Protein AF-A0A6G6AZY9-F1 (afdb_monomer)

pLDDT: mean 78.27, std 20.47, range [28.03, 95.81]

Solvent-accessible surface area (backbone atoms only — not comparable to full-atom values): 18066 Å² total; per-residue (Å²): 109,69,67,33,55,52,41,31,51,52,12,52,50,40,38,69,76,34,76,87,40,68,70,54,32,53,55,14,52,51,41,32,53,51,18,53,38,51,45,46,32,56,52,14,63,77,67,72,35,66,65,43,44,53,50,29,54,52,51,55,53,51,51,52,50,51,51,49,49,54,50,50,50,51,49,48,48,53,41,51,66,37,46,78,68,55,85,68,81,88,72,85,76,77,90,72,91,79,81,98,79,65,74,72,76,67,74,73,62,82,80,76,80,80,82,73,84,77,80,88,65,100,61,88,70,97,72,86,88,68,96,69,79,57,52,35,23,53,47,17,22,41,57,49,38,42,35,77,44,77,47,78,41,82,34,82,90,35,97,63,35,46,46,80,45,57,37,40,31,52,24,88,86,61,58,41,50,56,87,49,48,65,56,52,53,50,51,25,52,72,65,73,58,52,60,47,72,50,72,68,45,100,82,41,28,33,51,49,38,40,58,53,68,66,54,46,60,73,48,54,46,48,47,43,70,71,78,69,34,68,59,54,62,45,75,61,31,30,39,46,54,48,47,52,54,44,51,52,38,49,73,71,47,33,56,70,36,64,69,34,38,50,54,44,49,15,45,40,44,53,31,93,87,40,64,53,72,71,52,46,72,74,44,74,88,62,59,62,50,85,75,62,79,52,66,84,69,94,78,77,56,68,50,23,53,51,16,25,50,68,45,72,109

Sequence (313 aa):
MNLTLVLFLIGILGFVFNRKNIILMLISIEIMLLSITFLILVSSVNIDDIIGQTYAIYIIVVAGAESAIGLAILVAFYRLSSLKFNHLSFSYAKASKLPAVNLIKWLAQPAAPSVGIRNYSTVCSSNCKNNSIDPWFITGLFDAESSFVVTILKNPRYKTGWNVQARWGFAYQIKMHERDRDLMTQIQKFFGGIGYISNPNKNTTVEFRVSTMNDLVNVIIPHFDKELAPPLLTKKYSDYVLFKNILKLMLEKNHSTLEGIQKIVNIKASMSLGLSDVLKGAFPETMPIVKEGANYIKDIPQEWMAGFSTGGA

Mean predicted aligned error: 17.16 Å

Secondary structure (DSSP, 8-state):
-HHHHHHHHHHHHHHHHTTT-HHHHHHHHHHHHHHHHHHHHHHHHHTT-HHHHHHHHHHHHHHHHHHHHHHHHHHHHHHHHTTSS--S-----------S--STTTTTSPPPPP-------SS--S--------HHHHHHHHHHHEEEEEEEEE-TTSTTSEEEEEEEEE-TT--EEGGGHHHHHHHHHHTTT-SEEPPP-TT-EE-EEE--HHHIIIIIHHHHHTSSSPPP-STHHHHHHHHHHHHHHHHTTGGGSHHHHHHHHHHHHHSTT---HHHHHH-TT--PPPPPPPP--SS--HHHHHHHHHH--

Foldseek 3Di:
DVVLVVLLVQLVVQLVPPVPDVVSNLVSVLSNLLSVLVVLCVVCVVVVNPVSVVVSVVSVVVSVVVVVVVVVVVVVVVVVLCVLVDPPDPDPPDDDDDDPPDPPVVVPDPDDPDDDDDDDDPDPDPDPPDLAQALLLVLLQCLQFKDWDWDWDQQCVAPLRIDIWTKIWGDPVCFDALVCVVVLVSVCVNQVNAWDWDDQDPRRTITTMHTDLCSCVVGVCVSQPDDRYDHNQDPVSQLVVLSVVLSVLVVVVVCSDNVSVLVNLQSQCQHDVHDDPVSCVVRVVRHHDDTDDGDHDSDRDPSSSNSNSVNND

Structure (mmCIF, N/CA/C/O backbone):
data_AF-A0A6G6AZY9-F1
#
_entry.id   AF-A0A6G6AZY9-F1
#
loop_
_atom_site.group_PDB
_atom_site.id
_atom_site.type_symbol
_atom_site.label_atom_id
_atom_site.label_alt_id
_atom_site.label_comp_id
_atom_site.label_asym_id
_atom_site.label_entity_id
_atom_site.label_seq_id
_atom_site.pdbx_PDB_ins_code
_atom_site.Cartn_x
_atom_site.Cartn_y
_atom_site.Cartn_z
_atom_site.occupancy
_atom_site.B_iso_or_equiv
_atom_site.auth_seq_id
_atom_site.auth_comp_id
_atom_site.auth_asym_id
_atom_site.auth_atom_id
_atom_site.pdbx_PDB_model_num
ATOM 1 N N . MET A 1 1 ? 34.257 -13.231 -46.169 1.00 79.25 1 MET A N 1
ATOM 2 C CA . MET A 1 1 ? 34.306 -14.025 -44.917 1.00 79.25 1 MET A CA 1
ATOM 3 C C . MET A 1 1 ? 34.939 -13.267 -43.748 1.00 79.25 1 MET A C 1
ATOM 5 O O . MET A 1 1 ? 34.373 -13.307 -42.665 1.00 79.25 1 MET A O 1
ATOM 9 N N . ASN A 1 2 ? 36.046 -12.533 -43.937 1.00 87.69 2 ASN A N 1
ATOM 10 C CA . ASN A 1 2 ? 36.714 -11.805 -42.838 1.00 87.69 2 ASN A CA 1
ATOM 11 C C . ASN A 1 2 ? 35.806 -10.795 -42.116 1.00 87.69 2 ASN A C 1
ATOM 13 O O . ASN A 1 2 ? 35.773 -10.779 -40.891 1.00 87.69 2 ASN A O 1
ATOM 17 N N . LEU A 1 3 ? 35.021 -10.006 -42.859 1.00 89.00 3 LEU A N 1
ATOM 18 C CA . LEU A 1 3 ? 34.052 -9.065 -42.278 1.00 89.00 3 LEU A CA 1
ATOM 19 C C . LEU A 1 3 ? 33.050 -9.773 -41.355 1.00 89.00 3 LEU A C 1
ATOM 21 O O . LEU A 1 3 ? 32.761 -9.309 -40.257 1.00 89.00 3 LEU A O 1
ATOM 25 N N . THR A 1 4 ? 32.560 -10.927 -41.790 1.00 93.00 4 THR A N 1
ATOM 26 C CA . THR A 1 4 ? 31.584 -11.729 -41.063 1.00 93.00 4 THR A CA 1
ATOM 27 C C . THR A 1 4 ? 32.149 -12.232 -39.737 1.00 93.00 4 THR A C 1
ATOM 29 O O . THR A 1 4 ? 31.536 -12.051 -38.688 1.00 93.00 4 THR A O 1
ATOM 32 N N . LEU A 1 5 ? 33.371 -12.767 -39.762 1.00 92.38 5 LEU A N 1
ATOM 33 C CA . LEU A 1 5 ? 34.072 -13.211 -38.556 1.00 92.38 5 LEU A CA 1
ATOM 34 C C . LEU A 1 5 ? 34.313 -12.058 -37.573 1.00 92.38 5 LEU A C 1
ATOM 36 O O . LEU A 1 5 ? 34.094 -12.224 -36.376 1.00 92.38 5 LEU A O 1
ATOM 40 N N . VAL A 1 6 ? 34.693 -10.875 -38.068 1.00 95.00 6 VAL A N 1
ATOM 41 C CA . VAL A 1 6 ? 34.877 -9.681 -37.226 1.00 95.00 6 VAL A CA 1
ATOM 42 C C . VAL A 1 6 ? 33.562 -9.267 -36.560 1.00 95.00 6 VAL A C 1
ATOM 44 O O . VAL A 1 6 ? 33.537 -9.056 -35.350 1.00 95.00 6 VAL A O 1
ATOM 47 N N . LEU A 1 7 ? 32.458 -9.214 -37.312 1.00 93.00 7 LEU A N 1
ATOM 48 C CA . LEU A 1 7 ? 31.134 -8.893 -36.764 1.00 93.00 7 LEU A CA 1
ATOM 49 C C . LEU A 1 7 ? 30.683 -9.911 -35.708 1.00 93.00 7 LEU A C 1
ATOM 51 O O . LEU A 1 7 ? 30.146 -9.526 -34.671 1.00 93.00 7 LEU A O 1
ATOM 55 N N . PHE A 1 8 ? 30.960 -11.199 -35.929 1.00 94.69 8 PHE A N 1
ATOM 56 C CA . PHE A 1 8 ? 30.618 -12.253 -34.974 1.00 94.69 8 PHE A CA 1
ATOM 57 C C . PHE A 1 8 ? 31.388 -12.103 -33.655 1.00 94.69 8 PHE A C 1
ATOM 59 O O . PHE A 1 8 ? 30.806 -12.190 -32.575 1.00 94.69 8 PHE A O 1
ATOM 66 N N . LEU A 1 9 ? 32.692 -11.820 -33.735 1.00 95.31 9 LEU A N 1
ATOM 67 C CA . LEU A 1 9 ? 33.545 -11.625 -32.562 1.00 95.31 9 LEU A CA 1
ATOM 68 C C . LEU A 1 9 ? 33.160 -10.376 -31.763 1.00 95.31 9 LEU A C 1
ATOM 70 O O . LEU A 1 9 ? 33.155 -10.426 -30.534 1.00 95.31 9 LEU A O 1
ATOM 74 N N . ILE A 1 10 ? 32.794 -9.279 -32.434 1.00 94.50 10 ILE A N 1
ATOM 75 C CA . ILE A 1 10 ? 32.275 -8.074 -31.770 1.00 94.50 10 ILE A CA 1
ATOM 76 C C . ILE A 1 10 ? 30.985 -8.399 -31.007 1.00 94.50 10 ILE A C 1
ATOM 78 O O . ILE A 1 10 ? 30.846 -7.993 -29.854 1.00 94.50 10 ILE A O 1
ATOM 82 N N . GLY A 1 11 ? 30.077 -9.173 -31.610 1.00 94.00 11 GLY A N 1
ATOM 83 C CA . GLY A 1 11 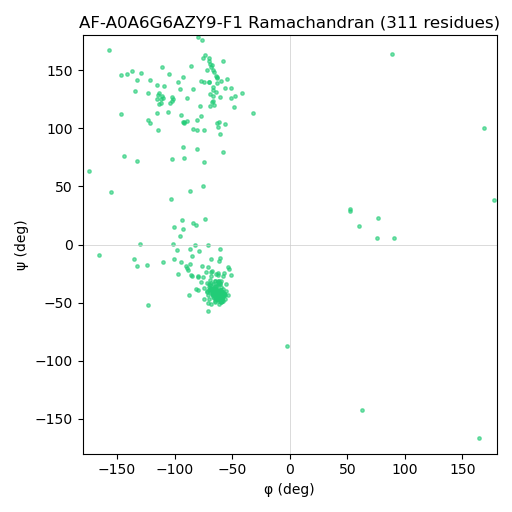? 28.855 -9.631 -30.949 1.00 94.00 11 GLY A CA 1
ATOM 84 C C . GLY A 1 11 ? 29.133 -10.478 -29.700 1.00 94.00 11 GLY A C 1
ATOM 85 O O . GLY A 1 11 ? 28.590 -10.201 -28.631 1.00 94.00 11 GLY A O 1
ATOM 86 N N . ILE A 1 12 ? 30.058 -11.443 -29.787 1.00 94.88 12 ILE A N 1
ATOM 87 C CA . ILE A 1 12 ? 30.464 -12.270 -28.636 1.00 94.88 12 ILE A CA 1
ATOM 88 C C . ILE A 1 12 ? 31.086 -11.417 -27.522 1.00 94.88 12 ILE A C 1
ATOM 90 O O . ILE A 1 12 ? 30.729 -11.574 -26.352 1.00 94.88 12 ILE A O 1
ATOM 94 N N . LEU A 1 13 ? 32.001 -10.503 -27.859 1.00 93.69 13 LEU A N 1
ATOM 95 C CA . LEU A 1 13 ? 32.628 -9.612 -26.878 1.00 93.69 13 LEU A CA 1
ATOM 96 C C . LEU A 1 13 ? 31.579 -8.718 -26.203 1.00 93.69 13 LEU A C 1
ATOM 98 O O . LEU A 1 13 ? 31.563 -8.609 -24.975 1.00 93.69 13 LEU A O 1
ATOM 102 N N . GLY A 1 14 ? 30.662 -8.139 -26.984 1.00 91.12 14 GLY A N 1
ATOM 103 C CA . GLY A 1 14 ? 29.550 -7.330 -26.485 1.00 91.12 14 GLY A CA 1
ATOM 104 C C . GLY A 1 14 ? 28.681 -8.083 -25.477 1.00 91.12 14 GLY A C 1
ATOM 105 O O . GLY A 1 14 ? 28.387 -7.546 -24.404 1.00 91.12 14 GLY A O 1
ATOM 106 N N . PHE A 1 15 ? 28.365 -9.347 -25.766 1.00 93.69 15 PHE A N 1
ATOM 107 C CA . PHE A 1 15 ? 27.574 -10.213 -24.894 1.00 93.69 15 PHE A CA 1
ATOM 108 C C . PHE A 1 15 ? 28.300 -10.561 -23.584 1.00 93.69 15 PHE A C 1
ATOM 110 O O . PHE A 1 15 ? 27.710 -10.505 -22.503 1.00 93.69 15 PHE A O 1
ATOM 117 N N . VAL A 1 16 ? 29.595 -10.892 -23.652 1.00 92.56 16 VAL A N 1
ATOM 118 C CA . VAL A 1 16 ? 30.371 -11.322 -22.477 1.00 92.56 16 VAL A CA 1
ATOM 119 C C . VAL A 1 16 ? 30.655 -10.169 -21.514 1.00 92.56 16 VAL A C 1
ATOM 121 O O . VAL A 1 16 ? 30.563 -10.376 -20.300 1.00 92.56 16 VAL A O 1
ATOM 124 N N . PHE A 1 17 ? 30.980 -8.973 -22.018 1.00 88.44 17 PHE A N 1
ATOM 125 C CA . PHE A 1 17 ? 31.325 -7.824 -21.174 1.00 88.44 17 PHE A CA 1
ATOM 126 C C . PHE A 1 17 ? 30.104 -7.153 -20.530 1.00 88.44 17 PHE A C 1
ATOM 128 O O . PHE A 1 17 ? 30.193 -6.673 -19.400 1.00 88.44 17 PHE A O 1
ATOM 135 N N . ASN A 1 18 ? 28.947 -7.149 -21.198 1.00 84.94 18 ASN A N 1
ATOM 136 C CA . ASN A 1 18 ? 27.800 -6.331 -20.791 1.00 84.94 18 ASN A CA 1
ATOM 137 C C . ASN A 1 18 ? 26.680 -7.114 -20.091 1.00 84.94 18 ASN A C 1
ATOM 139 O O . ASN A 1 18 ? 25.504 -6.802 -20.258 1.00 84.94 18 ASN A O 1
ATOM 143 N N . ARG A 1 19 ? 27.028 -8.081 -19.230 1.00 83.31 19 ARG A N 1
ATOM 144 C CA . ARG A 1 19 ? 26.047 -8.945 -18.531 1.00 83.31 19 ARG A CA 1
ATOM 145 C C . ARG A 1 19 ? 25.067 -8.217 -17.601 1.00 83.31 19 ARG A C 1
ATOM 147 O O . ARG A 1 19 ? 24.099 -8.815 -17.151 1.00 83.31 19 ARG A O 1
ATOM 154 N N . LYS A 1 20 ? 25.33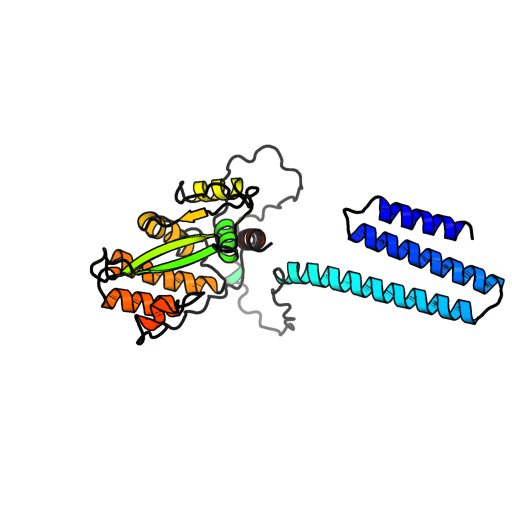6 -6.953 -17.258 1.00 79.12 20 LYS A N 1
ATOM 155 C CA . LYS A 1 20 ? 24.488 -6.149 -16.359 1.00 79.12 20 LYS A CA 1
ATOM 156 C C . LYS A 1 20 ? 23.374 -5.393 -17.090 1.00 79.12 20 LYS A C 1
ATOM 158 O O . LYS A 1 20 ? 22.385 -5.041 -16.460 1.00 79.12 20 LYS A O 1
ATOM 163 N N . ASN A 1 21 ? 23.518 -5.157 -18.396 1.00 84.12 21 ASN A N 1
ATOM 164 C CA . ASN A 1 21 ? 22.591 -4.346 -19.183 1.00 84.12 21 ASN A CA 1
ATOM 165 C C . ASN A 1 21 ? 21.877 -5.225 -20.217 1.00 84.12 21 ASN A C 1
ATOM 167 O O . ASN A 1 21 ? 22.414 -5.477 -21.294 1.00 84.12 21 ASN A O 1
ATOM 171 N N . ILE A 1 22 ? 20.646 -5.648 -19.907 1.00 84.44 22 ILE A N 1
ATOM 172 C CA . ILE A 1 22 ? 19.845 -6.561 -20.749 1.00 84.44 22 ILE A CA 1
ATOM 173 C C . ILE A 1 22 ? 19.686 -6.029 -22.184 1.00 84.44 22 ILE A C 1
ATOM 175 O O . ILE A 1 22 ? 19.811 -6.787 -23.141 1.00 84.44 22 ILE A O 1
ATOM 179 N N . ILE A 1 23 ? 19.486 -4.717 -22.352 1.00 84.56 23 ILE A N 1
ATOM 180 C CA . ILE A 1 23 ? 19.342 -4.082 -23.675 1.00 84.56 23 ILE A CA 1
ATOM 181 C C . ILE A 1 23 ? 20.610 -4.268 -24.520 1.00 84.56 23 ILE A C 1
ATOM 183 O O . ILE A 1 23 ? 20.533 -4.614 -25.696 1.00 84.56 23 ILE A O 1
ATOM 187 N N . LEU A 1 24 ? 21.789 -4.087 -23.917 1.00 85.56 24 LEU A N 1
ATOM 188 C CA . LEU A 1 24 ? 23.062 -4.248 -24.621 1.00 85.56 24 LEU A CA 1
ATOM 189 C C . LEU A 1 24 ? 23.340 -5.716 -24.974 1.00 85.56 24 LEU A C 1
ATOM 191 O O . LEU A 1 24 ? 23.964 -5.998 -25.997 1.00 85.56 24 LEU A O 1
ATOM 195 N N . MET A 1 25 ? 22.848 -6.651 -24.157 1.00 88.12 25 MET A N 1
ATOM 196 C CA . MET A 1 25 ? 22.905 -8.078 -24.472 1.00 88.12 25 MET A CA 1
ATOM 197 C C . MET A 1 25 ? 22.036 -8.432 -25.684 1.00 88.12 25 MET A C 1
ATOM 199 O O . MET A 1 25 ? 22.506 -9.164 -26.549 1.00 88.12 25 MET A O 1
ATOM 203 N N . LEU A 1 26 ? 20.818 -7.885 -25.787 1.00 85.31 26 LEU A N 1
ATOM 204 C CA . LEU A 1 26 ? 19.931 -8.114 -26.938 1.00 85.31 26 LEU A CA 1
ATOM 205 C C . LEU A 1 26 ? 20.542 -7.589 -28.242 1.00 85.31 26 LEU A C 1
ATOM 207 O O . LEU A 1 26 ? 20.599 -8.315 -29.227 1.00 85.31 26 LEU A O 1
ATOM 211 N N . ILE A 1 27 ? 21.110 -6.379 -28.225 1.00 89.69 27 ILE A N 1
ATOM 212 C CA . ILE A 1 27 ? 21.820 -5.815 -29.388 1.00 89.69 27 ILE A CA 1
ATOM 213 C C . ILE A 1 27 ? 23.008 -6.702 -29.802 1.00 89.69 27 ILE A C 1
ATOM 215 O O . ILE A 1 27 ? 23.282 -6.870 -30.989 1.00 89.69 27 ILE A O 1
ATOM 219 N N . SER A 1 28 ? 23.708 -7.302 -28.836 1.00 92.69 28 SER A N 1
ATOM 220 C CA . SER A 1 28 ? 24.843 -8.191 -29.117 1.00 92.69 28 SER A CA 1
ATOM 221 C C . SER A 1 28 ? 24.407 -9.496 -29.794 1.00 92.69 28 SER A C 1
ATOM 223 O O . SER A 1 28 ? 25.089 -9.971 -30.702 1.00 92.69 28 SER A O 1
ATOM 225 N N . ILE A 1 29 ? 23.256 -10.049 -29.395 1.00 90.75 29 ILE A N 1
ATOM 226 C CA . ILE A 1 29 ? 22.667 -11.249 -30.009 1.00 90.75 29 ILE A CA 1
ATOM 227 C C . ILE A 1 29 ? 22.221 -10.958 -31.449 1.00 90.75 29 ILE A C 1
ATOM 229 O O . ILE A 1 29 ? 22.500 -11.752 -32.345 1.00 90.75 29 ILE A O 1
ATOM 233 N N . GLU A 1 30 ? 21.620 -9.795 -31.698 1.00 90.75 30 GLU A N 1
ATOM 234 C CA . GLU A 1 30 ? 21.217 -9.363 -33.044 1.00 90.75 30 GLU A CA 1
ATOM 235 C C . GLU A 1 30 ? 22.420 -9.209 -33.989 1.00 90.75 30 GLU A C 1
ATOM 237 O O . GLU A 1 30 ? 22.397 -9.679 -35.126 1.00 90.75 30 GLU A O 1
ATOM 242 N N . ILE A 1 31 ? 23.529 -8.635 -33.508 1.00 92.25 31 ILE A N 1
ATOM 243 C CA . ILE A 1 31 ? 24.778 -8.528 -34.285 1.00 92.25 31 ILE A CA 1
ATOM 244 C C . ILE A 1 31 ? 25.368 -9.917 -34.593 1.00 92.25 31 ILE A C 1
ATOM 246 O O . ILE A 1 31 ? 25.900 -10.136 -35.686 1.00 92.25 31 ILE A O 1
ATOM 250 N N . MET A 1 32 ? 25.255 -10.878 -33.669 1.00 94.12 32 MET A N 1
ATOM 251 C CA . MET A 1 32 ? 25.682 -12.261 -33.911 1.00 94.12 32 MET A CA 1
ATOM 252 C C . MET A 1 32 ? 24.822 -12.953 -34.979 1.00 94.12 32 MET A C 1
ATOM 254 O O . MET A 1 32 ? 25.378 -13.582 -35.882 1.00 94.12 32 MET A O 1
ATOM 258 N N . LEU A 1 33 ? 23.492 -12.817 -34.913 1.00 92.00 33 LEU A N 1
ATOM 259 C CA . LEU A 1 33 ? 22.564 -13.384 -35.902 1.00 92.00 33 LEU A CA 1
ATOM 260 C C . LEU A 1 33 ? 22.737 -12.739 -37.285 1.00 92.00 33 LEU A C 1
ATOM 262 O O . LEU A 1 33 ? 22.751 -13.442 -38.301 1.00 92.00 33 LEU A O 1
ATOM 266 N N . LEU A 1 34 ? 22.971 -11.425 -37.341 1.00 91.94 34 LEU A N 1
ATOM 267 C CA . LEU A 1 34 ? 23.294 -10.713 -38.578 1.00 91.94 34 LEU A CA 1
ATOM 268 C C . LEU A 1 34 ? 24.603 -11.215 -39.204 1.00 91.94 34 LEU A C 1
ATOM 270 O O . LEU A 1 34 ? 24.699 -11.374 -40.418 1.00 91.94 34 LEU A O 1
ATOM 274 N N . SER A 1 35 ? 25.618 -11.503 -38.388 1.00 94.88 35 SER A N 1
ATOM 275 C CA . SER A 1 35 ? 26.865 -12.076 -38.894 1.00 94.88 35 SER A CA 1
ATOM 276 C C . SER A 1 35 ? 26.645 -13.470 -39.498 1.00 94.88 35 SER A C 1
ATOM 278 O O . SER A 1 35 ? 27.071 -13.731 -40.622 1.00 94.88 35 SER A O 1
ATOM 280 N N . ILE A 1 36 ? 25.920 -14.356 -38.811 1.00 93.38 36 ILE A N 1
ATOM 281 C CA . ILE A 1 36 ? 25.646 -15.712 -39.315 1.00 93.38 36 ILE A CA 1
ATOM 282 C C . ILE A 1 36 ? 24.848 -15.664 -40.628 1.00 93.38 36 ILE A C 1
ATOM 284 O O . ILE A 1 36 ? 25.188 -16.360 -41.585 1.00 93.38 36 ILE A O 1
ATOM 288 N N . THR A 1 37 ? 23.825 -14.813 -40.718 1.00 93.69 37 THR A N 1
ATOM 289 C CA . THR A 1 37 ? 23.029 -14.653 -41.949 1.00 93.69 37 THR A CA 1
ATOM 290 C C . THR A 1 37 ? 23.837 -14.067 -43.098 1.00 93.69 37 THR A C 1
ATOM 292 O O . THR A 1 37 ? 23.732 -14.544 -44.228 1.00 93.69 37 THR A O 1
ATOM 295 N N . PHE A 1 38 ? 24.713 -13.101 -42.819 1.00 92.62 38 PHE A N 1
ATOM 296 C CA . PHE A 1 38 ? 25.635 -12.557 -43.810 1.00 92.62 38 PHE A CA 1
ATOM 297 C C . PHE A 1 38 ? 26.658 -13.601 -44.289 1.00 92.62 38 PHE A C 1
ATOM 299 O O . PHE A 1 38 ? 27.057 -13.583 -45.453 1.00 92.62 38 PHE A O 1
ATOM 306 N N . LEU A 1 39 ? 27.060 -14.550 -43.431 1.00 93.50 39 LEU A N 1
ATOM 307 C CA . LEU A 1 39 ? 27.929 -15.668 -43.819 1.00 93.50 39 LEU A CA 1
ATOM 308 C C . LEU A 1 39 ? 27.228 -16.586 -44.816 1.00 93.50 39 LEU A C 1
ATOM 310 O O . LEU A 1 39 ? 27.800 -16.904 -45.856 1.00 93.50 39 LEU A O 1
ATOM 314 N N . ILE A 1 40 ? 25.993 -16.978 -44.495 1.00 91.69 40 ILE A N 1
ATOM 315 C CA . ILE A 1 40 ? 25.161 -17.837 -45.342 1.00 91.69 40 ILE A CA 1
ATOM 316 C C . ILE A 1 40 ? 24.925 -17.161 -46.693 1.00 91.69 40 ILE A C 1
ATOM 318 O O . ILE A 1 40 ? 25.126 -17.797 -47.721 1.00 91.69 40 ILE A O 1
ATOM 322 N N . LEU A 1 41 ? 24.595 -15.867 -46.702 1.00 93.44 41 LEU A N 1
ATOM 323 C CA . LEU A 1 41 ? 24.364 -15.096 -47.923 1.00 93.44 41 LEU A CA 1
ATOM 324 C C . LEU A 1 41 ? 25.610 -15.036 -48.820 1.00 93.44 41 LEU A C 1
ATOM 326 O O . LEU A 1 41 ? 25.530 -15.366 -49.999 1.00 93.44 41 LEU A O 1
ATOM 330 N N . VAL A 1 42 ? 26.773 -14.659 -48.275 1.00 92.31 42 VAL A N 1
ATOM 331 C CA . VAL A 1 42 ? 28.020 -14.567 -49.059 1.00 92.31 42 VAL A CA 1
ATOM 332 C C . VAL A 1 42 ? 28.444 -15.937 -49.5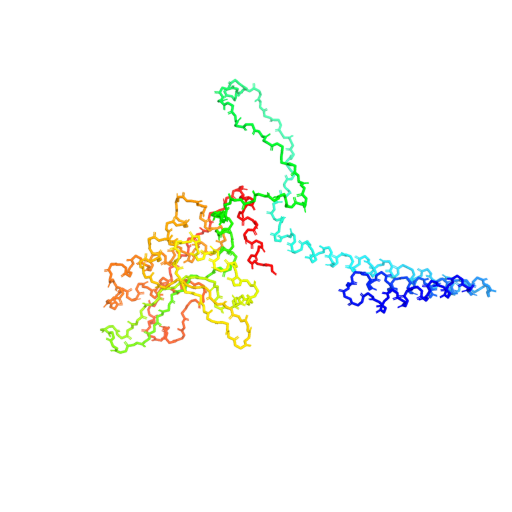90 1.00 92.31 42 VAL A C 1
ATOM 334 O O . VAL A 1 42 ? 28.845 -16.047 -50.745 1.00 92.31 42 VAL A O 1
ATOM 337 N N . SER A 1 43 ? 28.339 -16.990 -48.776 1.00 90.19 43 SER A N 1
ATOM 338 C CA . SER A 1 43 ? 28.656 -18.352 -49.220 1.00 90.19 43 SER A CA 1
ATOM 339 C C . SER A 1 43 ? 27.680 -18.856 -50.284 1.00 90.19 43 SER A C 1
ATOM 341 O O . SER A 1 43 ? 28.098 -19.514 -51.228 1.00 90.19 43 SER A O 1
ATOM 343 N N . SER A 1 44 ? 26.400 -18.518 -50.166 1.00 93.56 44 SER A N 1
ATOM 344 C CA . SER A 1 44 ? 25.353 -18.896 -51.114 1.00 93.56 44 SER A CA 1
ATOM 345 C C . SER A 1 44 ? 25.487 -18.176 -52.460 1.00 93.56 44 SER A C 1
ATOM 347 O O . SER A 1 44 ? 25.283 -18.801 -53.496 1.00 93.56 44 SER A O 1
ATOM 349 N N . VAL A 1 45 ? 25.915 -16.908 -52.469 1.00 93.25 45 VAL A N 1
ATOM 350 C CA . VAL A 1 45 ? 26.272 -16.189 -53.705 1.00 93.25 45 VAL A CA 1
ATOM 351 C C . VAL A 1 45 ? 27.511 -16.802 -54.362 1.00 93.25 45 VAL A C 1
ATOM 353 O O . VAL A 1 45 ? 27.535 -16.958 -55.572 1.00 93.25 45 VAL A O 1
ATOM 356 N N . ASN A 1 46 ? 28.518 -17.212 -53.586 1.00 91.81 46 ASN A N 1
ATOM 357 C CA . ASN A 1 46 ? 29.726 -17.836 -54.143 1.00 91.81 46 ASN A CA 1
ATOM 358 C C . ASN A 1 46 ? 29.483 -19.229 -54.753 1.00 91.81 46 ASN A C 1
ATOM 360 O O . ASN A 1 46 ? 30.298 -19.687 -55.550 1.00 91.81 46 ASN A O 1
ATOM 364 N N . ILE A 1 47 ? 28.422 -19.920 -54.327 1.00 93.12 47 ILE A N 1
ATOM 365 C CA . ILE A 1 47 ? 28.052 -21.272 -54.784 1.00 93.12 47 ILE A CA 1
ATOM 366 C C . ILE A 1 47 ? 26.905 -21.208 -55.818 1.00 93.12 47 ILE A C 1
ATOM 368 O O . ILE A 1 47 ? 26.475 -22.242 -56.319 1.00 93.12 47 ILE A O 1
ATOM 372 N N . ASP A 1 48 ? 26.416 -20.006 -56.155 1.00 91.50 48 ASP A N 1
ATOM 373 C CA . ASP A 1 48 ? 25.231 -19.783 -56.999 1.00 91.50 48 ASP A CA 1
ATOM 374 C C . ASP A 1 48 ? 23.978 -20.552 -56.516 1.00 91.50 48 ASP A C 1
ATOM 376 O O . ASP A 1 48 ? 23.101 -20.927 -57.297 1.00 91.50 48 ASP A O 1
ATOM 380 N N . ASP A 1 49 ? 23.861 -20.778 -55.202 1.00 92.94 49 ASP A N 1
ATOM 381 C CA . ASP A 1 49 ? 22.737 -21.506 -54.611 1.00 92.94 49 ASP A CA 1
ATOM 382 C C . ASP A 1 49 ? 21.588 -20.562 -54.251 1.00 92.94 49 ASP A C 1
ATOM 384 O O . ASP A 1 49 ? 21.637 -19.849 -53.249 1.00 92.94 49 ASP A O 1
ATOM 388 N N . ILE A 1 50 ? 20.507 -20.599 -55.025 1.00 93.06 50 ILE A N 1
ATOM 389 C CA . ILE A 1 50 ? 19.318 -19.772 -54.787 1.00 93.06 50 ILE A CA 1
ATOM 390 C C . ILE A 1 50 ? 18.550 -20.152 -53.509 1.00 93.06 50 ILE A C 1
ATOM 392 O O . ILE A 1 50 ? 17.836 -19.319 -52.937 1.00 93.06 50 ILE A O 1
ATOM 396 N N . ILE A 1 51 ? 18.705 -21.390 -53.025 1.00 93.75 51 ILE A N 1
ATOM 397 C CA . ILE A 1 51 ? 18.033 -21.865 -51.812 1.00 93.75 51 ILE A CA 1
ATOM 398 C C . ILE A 1 51 ? 18.639 -21.160 -50.593 1.00 93.75 51 ILE A C 1
ATOM 400 O O . ILE A 1 51 ? 17.902 -20.597 -49.779 1.00 93.75 51 ILE A O 1
ATOM 404 N N . GLY A 1 52 ? 19.971 -21.097 -50.505 1.00 91.56 52 GLY A N 1
ATOM 405 C CA . GLY A 1 52 ? 20.682 -20.346 -49.469 1.00 91.56 52 GLY A CA 1
ATOM 406 C C . GLY A 1 52 ? 20.331 -18.852 -49.434 1.00 91.56 52 GLY A C 1
ATOM 407 O O . GLY A 1 52 ? 20.145 -18.296 -48.349 1.00 91.56 52 GLY A O 1
ATOM 408 N N . GLN A 1 53 ? 20.147 -18.213 -50.597 1.00 92.38 53 GLN A N 1
ATOM 409 C CA . GLN A 1 53 ? 19.747 -16.800 -50.685 1.00 92.38 53 GLN A CA 1
ATOM 410 C C . GLN A 1 53 ? 18.327 -16.601 -50.147 1.00 92.38 53 GLN A C 1
ATOM 412 O O . GLN A 1 53 ? 18.065 -15.669 -49.385 1.00 92.38 53 GLN A O 1
ATOM 417 N N . THR A 1 54 ? 17.424 -17.523 -50.486 1.00 93.44 54 THR A N 1
ATOM 418 C CA . THR A 1 54 ? 16.038 -17.515 -50.008 1.00 93.44 54 THR A CA 1
ATOM 419 C C . THR A 1 54 ? 15.988 -17.668 -48.484 1.00 93.44 54 THR A C 1
ATOM 421 O O . THR A 1 54 ? 15.330 -16.878 -47.805 1.00 93.44 54 THR A O 1
ATOM 424 N N . TYR A 1 55 ? 16.741 -18.616 -47.915 1.00 91.31 55 TYR A N 1
ATOM 425 C CA . TYR A 1 55 ? 16.827 -18.788 -46.461 1.00 91.31 55 TYR A CA 1
ATOM 426 C C . TYR A 1 55 ? 17.454 -17.586 -45.747 1.00 91.31 55 TYR A C 1
ATOM 428 O O . TYR A 1 55 ? 16.977 -17.211 -44.677 1.00 91.31 55 TYR A O 1
ATOM 436 N N . ALA A 1 56 ? 18.473 -16.942 -46.325 1.00 91.88 56 ALA A N 1
ATOM 437 C CA . ALA A 1 56 ? 19.070 -15.743 -45.737 1.00 91.88 56 ALA A CA 1
ATOM 438 C C . ALA A 1 56 ? 18.042 -14.607 -45.586 1.00 91.88 56 ALA A C 1
ATOM 440 O O . ALA A 1 56 ? 17.979 -13.970 -44.533 1.00 91.88 56 ALA A O 1
ATOM 441 N N . ILE A 1 57 ? 17.184 -14.405 -46.592 1.00 90.69 57 ILE A N 1
ATOM 442 C CA . ILE A 1 57 ? 16.090 -13.424 -46.535 1.00 90.69 57 ILE A CA 1
ATOM 443 C C . ILE A 1 57 ? 15.077 -13.803 -45.446 1.00 90.69 57 ILE A C 1
ATOM 445 O O . ILE A 1 57 ? 14.697 -12.944 -44.649 1.00 90.69 57 ILE A O 1
ATOM 449 N N . TYR A 1 58 ? 14.682 -15.078 -45.353 1.00 92.75 58 TYR A N 1
ATOM 450 C CA . TYR A 1 58 ? 13.780 -15.539 -44.291 1.00 92.75 58 TYR A CA 1
ATOM 451 C C . TYR A 1 58 ? 14.336 -15.267 -42.890 1.00 92.75 58 TYR A C 1
ATOM 453 O O . TYR A 1 58 ? 13.602 -14.772 -42.035 1.00 92.75 58 TYR A O 1
ATOM 461 N N . ILE A 1 59 ? 15.621 -15.541 -42.647 1.00 92.69 59 ILE A N 1
ATOM 462 C CA . ILE A 1 59 ? 16.220 -15.335 -41.321 1.00 92.69 59 ILE A CA 1
ATOM 463 C C . ILE A 1 59 ? 16.296 -13.838 -40.978 1.00 92.69 59 ILE A C 1
ATOM 465 O O . ILE A 1 59 ? 15.986 -13.473 -39.848 1.00 92.69 59 ILE A O 1
ATOM 469 N N . ILE A 1 60 ? 16.623 -12.959 -41.936 1.00 89.81 60 ILE A N 1
ATOM 470 C CA . ILE A 1 60 ? 16.627 -11.499 -41.713 1.00 89.81 60 ILE A CA 1
ATOM 471 C C . ILE A 1 60 ? 15.222 -10.992 -41.346 1.00 89.81 60 ILE A C 1
ATOM 473 O O . ILE A 1 60 ? 15.076 -10.169 -40.441 1.00 89.81 60 ILE A O 1
ATOM 477 N N . VAL A 1 61 ? 14.178 -11.500 -42.010 1.00 92.50 61 VAL A N 1
ATOM 478 C CA . VAL A 1 61 ? 12.784 -11.124 -41.723 1.00 92.50 61 VAL A CA 1
ATOM 479 C C . VAL A 1 61 ? 12.347 -11.608 -40.337 1.00 92.50 61 VAL A C 1
ATOM 481 O O . VAL A 1 61 ? 11.733 -10.843 -39.592 1.00 92.50 61 VAL A O 1
ATOM 484 N N . VAL A 1 62 ? 12.680 -12.848 -39.965 1.00 92.50 62 VAL A N 1
ATOM 485 C CA . VAL A 1 62 ? 12.351 -13.406 -38.642 1.00 92.50 62 VAL A CA 1
ATOM 486 C C . VAL A 1 62 ? 13.094 -12.667 -37.528 1.00 92.50 62 VAL A C 1
ATOM 488 O O . VAL A 1 62 ? 12.463 -12.300 -36.540 1.00 92.50 62 VAL A O 1
ATOM 491 N N . ALA A 1 63 ? 14.384 -12.371 -37.709 1.00 88.06 63 ALA A N 1
ATOM 492 C CA . ALA A 1 63 ? 15.168 -11.586 -36.753 1.00 88.06 63 ALA A CA 1
ATOM 493 C C . ALA A 1 63 ? 14.566 -10.184 -36.544 1.00 88.06 63 ALA A C 1
ATOM 495 O O . ALA A 1 63 ? 14.352 -9.751 -35.414 1.00 88.06 63 ALA A O 1
ATOM 496 N N . GLY A 1 64 ? 14.172 -9.503 -37.627 1.00 87.06 64 GLY A N 1
ATOM 497 C CA . GLY A 1 64 ? 13.478 -8.215 -37.538 1.00 87.06 64 GLY A CA 1
ATOM 498 C C . GLY A 1 64 ? 12.143 -8.293 -36.785 1.00 87.06 64 GLY A C 1
ATOM 499 O O . GLY A 1 64 ? 11.823 -7.396 -36.000 1.00 87.06 64 GLY A O 1
ATOM 500 N N . ALA A 1 65 ? 11.374 -9.370 -36.981 1.00 92.06 65 ALA A N 1
ATOM 501 C CA . ALA A 1 65 ? 10.125 -9.600 -36.259 1.00 92.06 65 ALA A CA 1
ATOM 502 C C . ALA A 1 65 ? 10.358 -9.864 -34.761 1.00 92.06 65 ALA A C 1
ATOM 504 O O . ALA A 1 65 ? 9.654 -9.295 -33.928 1.00 92.06 65 ALA A O 1
ATOM 505 N N . GLU A 1 66 ? 11.361 -10.672 -34.408 1.00 87.81 66 GLU A N 1
ATOM 506 C CA . GLU A 1 66 ? 11.745 -10.942 -33.019 1.00 87.81 66 GLU A CA 1
ATOM 507 C C . GLU A 1 66 ? 12.204 -9.663 -32.301 1.00 87.81 66 GLU A C 1
ATOM 509 O O . GLU A 1 66 ? 11.699 -9.351 -31.222 1.00 87.81 66 GLU A O 1
ATOM 514 N N . SER A 1 67 ? 13.060 -8.856 -32.937 1.00 87.44 67 SER A N 1
ATOM 515 C CA . SER A 1 67 ? 13.469 -7.534 -32.445 1.00 87.44 67 SER A CA 1
ATOM 516 C C . SER A 1 67 ? 12.280 -6.590 -32.225 1.00 87.44 67 SER A C 1
ATOM 518 O O . SER A 1 67 ? 12.203 -5.901 -31.201 1.00 87.44 67 SER A O 1
ATOM 520 N N . ALA A 1 68 ? 11.314 -6.570 -33.152 1.00 87.94 68 ALA A N 1
ATOM 521 C CA . ALA A 1 68 ? 10.097 -5.772 -33.018 1.00 87.94 68 ALA A CA 1
ATOM 522 C C . ALA A 1 68 ? 9.227 -6.248 -31.846 1.00 87.94 68 ALA A C 1
ATOM 524 O O . ALA A 1 68 ? 8.690 -5.414 -31.120 1.00 87.94 68 ALA A O 1
ATOM 525 N N . ILE A 1 69 ? 9.124 -7.562 -31.617 1.00 88.69 69 ILE A N 1
ATOM 526 C CA . ILE A 1 69 ? 8.439 -8.141 -30.453 1.00 88.69 69 ILE A CA 1
ATOM 527 C C . ILE A 1 69 ? 9.180 -7.776 -29.163 1.00 88.69 69 ILE A C 1
ATOM 529 O O . ILE A 1 69 ? 8.547 -7.327 -28.212 1.00 88.69 69 ILE A O 1
ATOM 533 N N . GLY A 1 70 ? 10.508 -7.902 -29.127 1.00 83.62 70 GLY A N 1
ATOM 534 C CA . GLY A 1 70 ? 11.331 -7.538 -27.974 1.00 83.62 70 GLY A CA 1
ATOM 535 C C . GLY A 1 70 ? 11.180 -6.063 -27.599 1.00 83.62 70 GLY A C 1
ATOM 536 O O . GLY A 1 70 ? 10.929 -5.742 -26.436 1.00 83.62 70 GLY A O 1
ATOM 537 N N . LEU A 1 71 ? 11.232 -5.163 -28.587 1.00 80.44 71 LEU A N 1
ATOM 538 C CA . LEU A 1 71 ? 10.982 -3.738 -28.376 1.00 80.44 71 LEU A CA 1
ATOM 539 C C . LEU A 1 71 ? 9.517 -3.468 -28.026 1.00 80.44 71 LEU A C 1
ATOM 541 O O . LEU A 1 71 ? 9.265 -2.638 -27.167 1.00 80.44 71 LEU A O 1
ATOM 545 N N . ALA A 1 72 ? 8.549 -4.159 -28.628 1.00 85.19 72 ALA A N 1
ATOM 546 C CA . ALA A 1 72 ? 7.134 -3.994 -28.307 1.00 85.19 72 ALA A CA 1
ATOM 547 C C . ALA A 1 72 ? 6.815 -4.455 -26.885 1.00 85.19 72 ALA A C 1
ATOM 549 O O . ALA A 1 72 ? 6.034 -3.792 -26.216 1.00 85.19 72 ALA A O 1
ATOM 550 N N . ILE A 1 73 ? 7.433 -5.532 -26.396 1.00 83.00 73 ILE A N 1
ATOM 551 C CA . ILE A 1 73 ? 7.313 -5.994 -25.009 1.00 83.00 73 ILE A CA 1
ATOM 552 C C . ILE A 1 73 ? 8.036 -5.031 -24.077 1.00 83.00 73 ILE A C 1
ATOM 554 O O . ILE A 1 73 ? 7.481 -4.680 -23.045 1.00 83.00 73 ILE A O 1
ATOM 558 N N . LEU A 1 74 ? 9.236 -4.562 -24.425 1.00 77.44 74 LEU A N 1
ATOM 559 C CA . LEU A 1 74 ? 9.966 -3.594 -23.609 1.00 77.44 74 LEU A CA 1
ATOM 560 C C . LEU A 1 74 ? 9.217 -2.264 -23.536 1.00 77.44 74 LEU A C 1
ATOM 562 O O . LEU A 1 74 ? 9.040 -1.728 -22.451 1.00 77.44 74 LEU A O 1
ATOM 566 N N . VAL A 1 75 ? 8.708 -1.766 -24.661 1.00 79.00 75 VAL A N 1
ATOM 567 C CA . VAL A 1 75 ? 7.838 -0.593 -24.731 1.00 79.00 75 VAL A CA 1
ATOM 568 C C . VAL A 1 75 ? 6.531 -0.883 -24.025 1.00 79.00 75 VAL A C 1
ATOM 570 O O . VAL A 1 75 ? 6.105 -0.023 -23.292 1.00 79.00 75 VAL A O 1
ATOM 573 N N . ALA A 1 76 ? 5.894 -2.045 -24.154 1.00 75.62 76 ALA A N 1
ATOM 574 C CA . ALA A 1 76 ? 4.668 -2.372 -23.425 1.00 75.62 76 ALA A CA 1
ATOM 575 C C . ALA A 1 76 ? 4.912 -2.501 -21.922 1.00 75.62 76 ALA A C 1
ATOM 577 O O . ALA A 1 76 ? 4.056 -2.098 -21.156 1.00 75.62 76 ALA A O 1
ATOM 578 N N . PHE A 1 77 ? 6.068 -2.991 -21.483 1.00 77.19 77 PHE A N 1
ATOM 579 C CA . PHE A 1 77 ? 6.480 -3.015 -20.085 1.00 77.19 77 PHE A CA 1
ATOM 580 C C . PHE A 1 77 ? 6.736 -1.595 -19.597 1.00 77.19 77 PHE A C 1
ATOM 582 O O . PHE A 1 77 ? 6.112 -1.168 -18.637 1.00 77.19 77 PHE A O 1
ATOM 589 N N . TYR A 1 78 ? 7.544 -0.810 -20.311 1.00 67.88 78 TYR A N 1
ATOM 590 C CA . TYR A 1 78 ? 7.758 0.604 -20.012 1.00 67.88 78 TYR A CA 1
ATOM 591 C C . TYR A 1 78 ? 6.481 1.416 -20.101 1.00 67.88 78 TYR A C 1
ATOM 593 O O . TYR A 1 78 ? 6.350 2.366 -19.353 1.00 67.88 78 TYR A O 1
ATOM 601 N N . ARG A 1 79 ? 5.542 1.044 -20.970 1.00 65.69 79 ARG A N 1
ATOM 602 C CA . ARG A 1 79 ? 4.229 1.646 -21.178 1.00 65.69 79 ARG A CA 1
ATOM 603 C C . ARG A 1 79 ? 3.208 1.056 -20.235 1.00 65.69 79 ARG A C 1
ATOM 605 O O . ARG A 1 79 ? 2.240 1.727 -20.046 1.00 65.69 79 ARG A O 1
ATOM 612 N N . LEU A 1 80 ? 3.378 -0.083 -19.577 1.0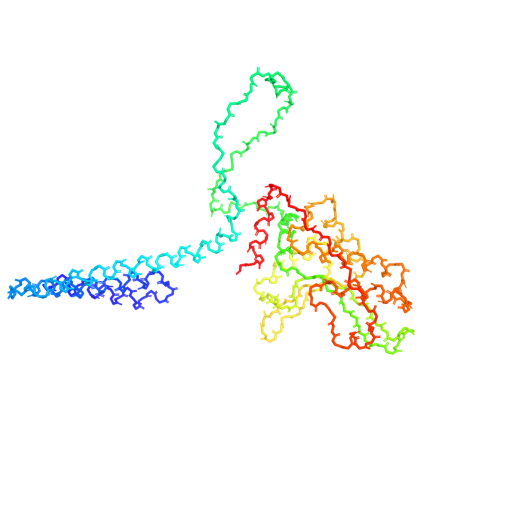0 51.19 80 LEU A N 1
ATOM 613 C CA . LEU A 1 80 ? 2.555 -0.515 -18.439 1.00 51.19 80 LEU A CA 1
ATOM 614 C C . LEU A 1 80 ? 3.058 0.173 -17.167 1.00 51.19 80 LEU A C 1
ATOM 616 O O . LEU A 1 80 ? 2.261 0.709 -16.401 1.00 51.19 80 LEU A O 1
ATOM 620 N N . SER A 1 81 ? 4.377 0.311 -17.039 1.00 49.19 81 SER A N 1
ATOM 621 C CA . SER A 1 81 ? 5.049 1.203 -16.093 1.00 49.19 81 SER A CA 1
ATOM 622 C C . SER A 1 81 ? 4.706 2.681 -16.360 1.00 49.19 81 SER A C 1
ATOM 624 O O . SER A 1 81 ? 4.560 3.449 -15.417 1.00 49.19 81 SER A O 1
ATOM 626 N N . SER A 1 82 ? 4.472 3.067 -17.624 1.00 34.47 82 SER A N 1
ATOM 627 C CA . SER A 1 82 ? 4.038 4.404 -18.070 1.00 34.47 82 SER A CA 1
ATOM 628 C C . SER A 1 82 ? 2.520 4.518 -18.312 1.00 34.47 82 SER A C 1
ATOM 630 O O . SER A 1 82 ? 2.031 5.614 -18.542 1.00 34.47 82 SER A O 1
ATOM 632 N N . LEU A 1 83 ? 1.721 3.454 -18.221 1.00 35.16 83 LEU A N 1
ATOM 633 C CA . LEU A 1 83 ? 0.241 3.460 -18.268 1.00 35.16 83 LEU A CA 1
ATOM 634 C C . LEU A 1 83 ? -0.322 3.354 -16.851 1.00 35.16 83 LEU A C 1
ATOM 636 O O . LEU A 1 83 ? -1.457 3.761 -16.638 1.00 35.16 83 LEU A O 1
ATOM 640 N N . LYS A 1 84 ? 0.525 3.030 -15.861 1.00 39.00 84 LYS A N 1
ATOM 641 C CA . LYS A 1 84 ? 0.494 3.690 -14.544 1.00 39.00 84 LYS A CA 1
ATOM 642 C C . LYS A 1 84 ? 0.761 5.214 -14.616 1.00 39.00 84 LYS A C 1
ATOM 644 O O . LYS A 1 84 ? 0.647 5.887 -13.603 1.00 39.00 84 LYS A O 1
ATOM 649 N N . PHE A 1 85 ? 1.063 5.769 -15.796 1.00 38.94 85 PHE A N 1
ATOM 650 C CA . PHE A 1 85 ? 1.438 7.176 -16.019 1.00 38.94 85 PHE A CA 1
ATOM 651 C C . PHE A 1 85 ? 0.653 7.867 -17.157 1.00 38.94 85 PHE A C 1
ATOM 653 O O . PHE A 1 85 ? 0.904 9.032 -17.422 1.00 38.94 85 PHE A O 1
ATOM 660 N N . ASN A 1 86 ? -0.290 7.194 -17.839 1.00 33.34 86 ASN A N 1
ATOM 661 C CA . ASN A 1 86 ? -1.018 7.757 -18.991 1.00 33.34 86 ASN A CA 1
ATOM 662 C C . ASN A 1 86 ? -2.392 7.104 -19.230 1.00 33.34 86 ASN A C 1
ATOM 664 O O . ASN A 1 86 ? -2.784 6.851 -20.367 1.00 33.34 86 ASN A O 1
ATOM 668 N N . HIS A 1 87 ? -3.186 6.902 -18.177 1.00 34.44 87 HIS A N 1
ATOM 669 C CA . HIS A 1 87 ? -4.642 6.977 -18.351 1.00 34.44 87 HIS A CA 1
ATOM 670 C C . HIS A 1 87 ? -5.118 8.434 -18.188 1.00 34.44 87 HIS A C 1
ATOM 672 O O . HIS A 1 87 ? -6.095 8.719 -17.502 1.00 34.44 87 HIS A O 1
ATOM 678 N N . LEU A 1 88 ? -4.405 9.365 -18.832 1.00 35.22 88 LEU A N 1
ATOM 679 C CA . LEU A 1 88 ? -4.957 10.643 -19.257 1.00 35.22 88 LEU A CA 1
ATOM 680 C C . LEU A 1 88 ? -5.460 10.436 -20.685 1.00 35.22 88 LEU A C 1
ATOM 682 O O . LEU A 1 88 ? -4.709 10.266 -21.642 1.00 35.22 88 LEU A O 1
ATOM 686 N N . SER A 1 89 ? -6.781 10.361 -20.756 1.00 33.94 89 SER A N 1
ATOM 687 C CA . SER A 1 89 ? -7.638 10.335 -21.932 1.00 33.94 89 SER A CA 1
ATOM 688 C C . SER A 1 89 ? -7.093 11.128 -23.124 1.00 33.94 89 SER A C 1
ATOM 690 O O . SER A 1 89 ? -7.120 12.358 -23.120 1.00 33.94 89 SER A O 1
ATOM 692 N N . PHE A 1 90 ? -6.737 10.426 -24.201 1.00 36.78 90 PHE A N 1
ATOM 693 C CA . PHE A 1 90 ? -6.744 11.007 -25.541 1.00 36.78 90 PHE A CA 1
ATOM 694 C C . PHE A 1 90 ? -8.190 10.975 -26.054 1.00 36.78 90 PHE A C 1
ATOM 696 O O . PHE A 1 90 ? -8.604 10.053 -26.752 1.00 36.78 90 PHE A O 1
ATOM 703 N N . SER A 1 91 ? -8.996 11.959 -25.649 1.00 31.02 91 SER A N 1
ATOM 704 C CA . SER A 1 91 ? -10.260 12.234 -26.333 1.00 31.02 91 SER A CA 1
ATOM 705 C C . SER A 1 91 ? -9.992 13.292 -27.396 1.00 31.02 91 SER A C 1
ATOM 707 O O . SER A 1 91 ? -9.784 14.464 -27.085 1.00 31.02 91 SER A O 1
ATOM 709 N N . TYR A 1 92 ? -9.956 12.861 -28.657 1.00 31.66 92 TYR A N 1
ATOM 710 C CA . TYR A 1 92 ? -10.023 13.745 -29.817 1.00 31.66 92 TYR A CA 1
ATOM 711 C C . TYR A 1 92 ? -11.360 14.503 -29.775 1.00 31.66 92 TYR A C 1
ATOM 713 O O . TYR A 1 92 ? -12.388 14.007 -30.236 1.00 31.66 92 TYR A O 1
ATOM 721 N N . ALA A 1 93 ? -11.363 15.717 -29.224 1.00 32.22 93 ALA A N 1
ATOM 722 C CA . ALA A 1 93 ? -12.502 16.618 -29.329 1.00 32.22 93 ALA A CA 1
ATOM 723 C C . ALA A 1 93 ? -12.459 17.318 -30.693 1.00 32.22 93 ALA A C 1
ATOM 725 O O . ALA A 1 93 ? -11.739 18.290 -30.915 1.00 32.22 93 ALA A O 1
ATOM 726 N N . LYS A 1 94 ? -13.249 16.780 -31.622 1.00 32.88 94 LYS A N 1
ATOM 727 C CA . LYS A 1 94 ? -13.667 17.425 -32.867 1.00 32.88 94 LYS A CA 1
ATOM 728 C C . LYS A 1 94 ? -14.171 18.840 -32.553 1.00 32.88 94 LYS A C 1
ATOM 730 O O . LYS A 1 94 ? -15.135 19.000 -31.811 1.00 32.88 94 LYS A O 1
ATOM 735 N N . ALA A 1 95 ? -13.510 19.856 -33.105 1.00 33.31 95 ALA A N 1
ATOM 736 C CA . ALA A 1 95 ? -13.879 21.254 -32.921 1.00 33.31 95 ALA A CA 1
ATOM 737 C C . ALA A 1 95 ? -15.272 21.533 -33.514 1.00 33.31 95 ALA A C 1
ATOM 739 O O . ALA A 1 95 ? -15.437 21.634 -34.730 1.00 33.31 95 ALA A O 1
ATOM 740 N N . SER A 1 96 ? -16.279 21.667 -32.652 1.00 35.78 96 SER A N 1
ATOM 741 C CA . SER A 1 96 ? -17.582 22.234 -32.998 1.00 35.78 96 SER A CA 1
ATOM 742 C C . SER A 1 96 ? -17.667 23.676 -32.496 1.00 35.78 96 SER A C 1
ATOM 744 O O . SER A 1 96 ? -17.494 23.941 -31.308 1.00 35.78 96 SER A O 1
ATOM 746 N N . LYS A 1 97 ? -17.934 24.590 -33.437 1.00 46.38 97 LYS A N 1
ATOM 747 C CA . LYS A 1 97 ? -18.201 26.027 -33.262 1.00 46.38 97 LYS A CA 1
ATOM 748 C C . LYS A 1 97 ? -19.108 26.323 -32.057 1.00 46.38 97 LYS A C 1
ATOM 750 O O . LYS A 1 97 ? -20.207 25.785 -31.990 1.00 46.38 97 LYS A O 1
ATOM 755 N N . LEU A 1 98 ? -18.699 27.263 -31.201 1.00 35.38 98 LEU A N 1
ATOM 756 C CA . LEU A 1 98 ? -19.555 27.941 -30.215 1.00 35.38 98 LEU A CA 1
ATOM 757 C C . LEU A 1 98 ? -19.246 29.457 -30.206 1.00 35.38 98 LEU A C 1
ATOM 759 O O . LEU A 1 98 ? -18.133 29.848 -30.561 1.00 35.38 98 LEU A O 1
ATOM 763 N N . PRO A 1 99 ? -20.244 30.309 -29.904 1.00 33.25 99 PRO A N 1
ATOM 764 C CA . PRO A 1 99 ? -20.341 31.672 -30.418 1.00 33.25 99 PRO A CA 1
ATOM 765 C C . PRO A 1 99 ? -19.576 32.711 -29.592 1.00 33.25 99 PRO A C 1
ATOM 767 O O . PRO A 1 99 ? -19.394 32.592 -28.381 1.00 33.25 99 PRO A O 1
ATOM 770 N N . ALA A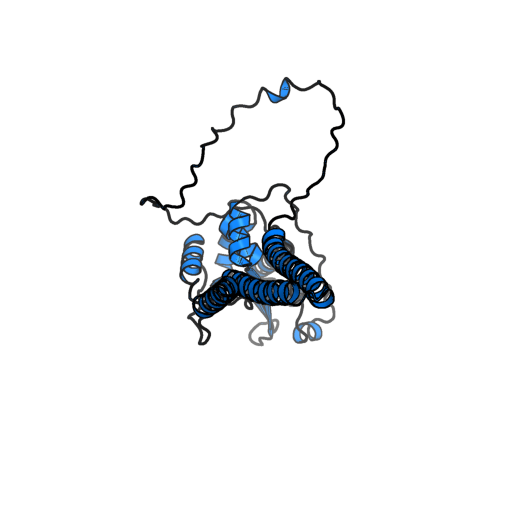 1 100 ? -19.188 33.783 -30.279 1.00 41.50 100 ALA A N 1
ATOM 771 C CA . ALA A 1 100 ? -18.493 34.945 -29.746 1.00 41.50 100 ALA A CA 1
ATOM 772 C C . ALA A 1 100 ? -19.430 35.857 -28.936 1.00 41.50 100 ALA A C 1
ATOM 774 O O . ALA A 1 100 ? -19.757 36.954 -29.369 1.00 41.50 100 ALA A O 1
ATOM 775 N N . VAL A 1 101 ? -19.870 35.425 -27.754 1.00 44.66 101 VAL A N 1
ATOM 776 C CA . VAL A 1 101 ? -20.507 36.324 -26.777 1.00 44.66 101 VAL A CA 1
ATOM 777 C C . VAL A 1 101 ? -20.096 35.900 -25.371 1.00 44.66 101 VAL A C 1
ATOM 779 O O . VAL A 1 101 ? -20.851 35.222 -24.690 1.00 44.66 101 VAL A O 1
ATOM 782 N N . ASN A 1 102 ? -18.856 36.220 -24.976 1.00 41.38 102 ASN A N 1
ATOM 783 C CA . ASN A 1 102 ? -18.431 36.464 -23.579 1.00 41.38 102 ASN A CA 1
ATOM 784 C C . ASN A 1 102 ? -16.914 36.743 -23.457 1.00 41.38 102 ASN A C 1
ATOM 786 O O . ASN A 1 102 ? -16.267 36.334 -22.497 1.00 41.38 102 ASN A O 1
ATOM 790 N N . LEU A 1 103 ? -16.328 37.482 -24.407 1.00 39.84 103 LEU A N 1
ATOM 791 C CA . LEU A 1 103 ? -14.895 37.813 -24.378 1.00 39.84 103 LEU A CA 1
ATOM 792 C C . LEU A 1 103 ? -14.541 38.860 -23.295 1.00 39.84 103 LEU A C 1
ATOM 794 O O . LEU A 1 103 ? -13.417 38.903 -22.811 1.00 39.84 103 LEU A O 1
ATOM 798 N N . ILE A 1 104 ? -15.508 39.680 -22.867 1.00 42.31 104 ILE A N 1
ATOM 799 C CA . ILE A 1 104 ? -15.257 40.838 -21.987 1.00 42.31 104 ILE A CA 1
ATOM 800 C C . ILE A 1 104 ? -15.250 40.454 -20.494 1.00 42.31 104 ILE A C 1
ATOM 802 O O . ILE A 1 104 ? -14.538 41.066 -19.706 1.00 42.31 104 ILE A O 1
ATOM 806 N N . LYS A 1 105 ? -15.952 39.383 -20.089 1.00 40.56 105 LYS A N 1
ATOM 807 C CA . LYS A 1 105 ? -15.914 38.878 -18.698 1.00 40.56 105 LYS A CA 1
ATOM 808 C C . LYS A 1 105 ? -14.633 38.108 -18.357 1.00 40.56 105 LYS A C 1
ATOM 810 O O . LYS A 1 105 ? -14.331 37.939 -17.180 1.00 40.56 105 LYS A O 1
ATOM 815 N N . TRP A 1 106 ? -13.893 37.649 -19.367 1.00 40.41 106 TRP A N 1
ATOM 816 C CA . TRP A 1 106 ? -12.656 36.885 -19.187 1.00 40.41 106 TRP A CA 1
ATOM 817 C C . TRP A 1 106 ? -11.423 37.785 -18.994 1.00 40.41 106 TRP A C 1
ATOM 819 O O . TRP A 1 106 ? -10.494 37.412 -18.289 1.00 40.41 106 TRP A O 1
ATOM 829 N N . LEU A 1 107 ? -11.444 39.009 -19.535 1.00 40.56 107 LEU A N 1
ATOM 830 C CA . LEU A 1 107 ? -10.332 39.969 -1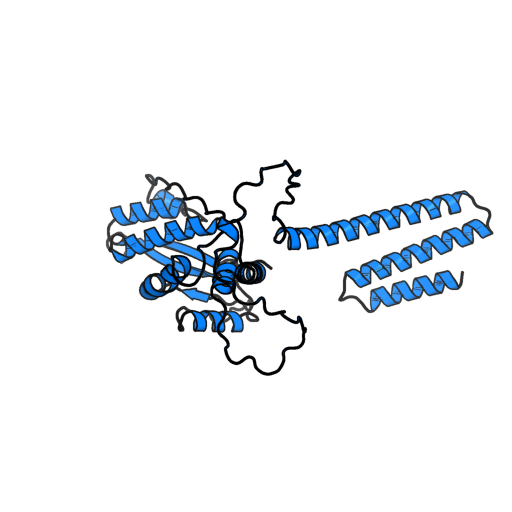9.447 1.00 40.56 107 LEU A CA 1
ATOM 831 C C . LEU A 1 107 ? -10.233 40.715 -18.100 1.00 40.56 107 LEU A C 1
ATOM 833 O O . LEU A 1 107 ? -9.283 41.460 -17.890 1.00 40.56 107 LEU A O 1
ATOM 837 N N . ALA A 1 108 ? -11.195 40.533 -17.191 1.00 38.28 108 ALA A N 1
ATOM 838 C CA . ALA A 1 108 ? -11.305 41.304 -15.948 1.00 38.28 108 ALA A CA 1
ATOM 839 C C . ALA A 1 108 ? -10.785 40.575 -14.688 1.00 38.28 108 ALA A C 1
ATOM 841 O O . ALA A 1 108 ? -11.101 40.989 -13.574 1.00 38.28 108 ALA A O 1
ATOM 842 N N . GLN A 1 109 ? -10.015 39.490 -14.827 1.00 39.78 109 GLN A N 1
ATOM 843 C CA . GLN A 1 109 ? -9.417 38.799 -13.677 1.00 39.78 109 GLN A CA 1
ATOM 844 C C . GLN A 1 109 ? -7.979 39.291 -13.435 1.00 39.78 109 GLN A C 1
ATOM 846 O O . GLN A 1 109 ? -7.217 39.414 -14.396 1.00 39.78 109 GLN A O 1
ATOM 851 N N . PRO A 1 110 ? -7.593 39.597 -12.180 1.00 35.12 110 PRO A N 1
ATOM 852 C CA . PRO A 1 110 ? -6.250 40.073 -11.868 1.00 35.12 110 PRO A CA 1
ATOM 853 C C . PRO A 1 110 ? -5.199 39.007 -12.201 1.00 35.12 110 PRO A C 1
ATOM 855 O O . PRO A 1 110 ? -5.434 37.808 -12.051 1.00 35.12 110 PRO A O 1
ATOM 858 N N . ALA A 1 111 ? -4.053 39.485 -12.686 1.00 37.31 111 ALA A N 1
ATOM 859 C CA . ALA A 1 111 ? -2.969 38.701 -13.261 1.00 37.31 111 ALA A CA 1
ATOM 860 C C . ALA A 1 111 ? -2.565 37.489 -12.405 1.00 37.31 111 ALA A C 1
ATOM 862 O O . ALA A 1 111 ? -2.247 37.616 -11.222 1.00 37.31 111 ALA A O 1
ATOM 863 N N . ALA A 1 112 ? -2.526 36.320 -13.050 1.00 37.16 112 ALA A N 1
ATOM 864 C CA . ALA A 1 112 ? -1.867 35.133 -12.528 1.00 37.16 112 ALA A CA 1
ATOM 865 C C . ALA A 1 112 ? -0.399 35.454 -12.177 1.00 37.16 112 ALA A C 1
ATOM 867 O O . ALA A 1 112 ? 0.248 36.209 -12.914 1.00 37.16 112 ALA A O 1
ATOM 868 N N . PRO A 1 113 ? 0.152 34.895 -11.084 1.00 34.03 113 PRO A N 1
ATOM 869 C CA . PRO A 1 113 ? 1.555 35.085 -10.754 1.00 34.03 113 PRO A CA 1
ATOM 870 C C . PRO A 1 113 ? 2.428 34.548 -11.893 1.00 34.03 113 PRO A C 1
ATOM 872 O O . PRO A 1 113 ? 2.121 33.528 -12.514 1.00 34.03 113 PRO A O 1
ATOM 875 N N . SER A 1 114 ? 3.499 35.279 -12.188 1.00 34.66 114 SER A N 1
ATOM 876 C CA . SER A 1 114 ? 4.413 35.021 -13.295 1.00 34.66 114 SER A CA 1
ATOM 877 C C . SER A 1 114 ? 4.910 33.574 -13.302 1.00 34.66 114 SER A C 1
ATOM 879 O O . SER A 1 114 ? 5.470 33.067 -12.330 1.00 34.66 114 SER A O 1
ATOM 881 N N . VAL A 1 115 ? 4.718 32.917 -14.447 1.00 37.28 115 VAL A N 1
ATOM 882 C CA . VAL A 1 115 ? 5.273 31.599 -14.753 1.00 37.28 115 VAL A CA 1
ATOM 883 C C . VAL A 1 115 ? 6.795 31.716 -14.748 1.00 37.28 115 VAL A C 1
ATOM 885 O O . VAL A 1 115 ? 7.403 32.213 -15.695 1.00 37.28 115 VAL A O 1
ATOM 888 N N . GLY A 1 116 ? 7.416 31.285 -13.654 1.00 33.00 116 GLY A N 1
ATOM 889 C CA . GLY A 1 116 ? 8.858 31.113 -13.588 1.00 33.00 116 GLY A CA 1
ATOM 890 C C . GLY A 1 116 ? 9.279 30.001 -14.544 1.00 33.00 116 GLY A C 1
ATOM 891 O O . GLY A 1 116 ? 8.844 28.857 -14.403 1.00 33.00 116 GLY A O 1
ATOM 892 N N . ILE A 1 117 ? 10.129 30.334 -15.513 1.00 33.44 117 ILE A N 1
ATOM 893 C CA . ILE A 1 117 ? 10.808 29.359 -16.368 1.00 33.44 117 ILE A CA 1
ATOM 894 C C . ILE A 1 117 ? 11.676 28.491 -15.447 1.00 33.44 117 ILE A C 1
ATOM 896 O O . ILE A 1 117 ? 12.693 28.952 -14.929 1.00 33.44 117 ILE A O 1
ATOM 900 N N . ARG A 1 118 ? 11.263 27.245 -15.186 1.00 35.84 118 ARG A N 1
ATOM 901 C CA . ARG A 1 118 ? 12.096 26.290 -14.447 1.00 35.84 118 ARG A CA 1
ATOM 902 C C . ARG A 1 118 ? 13.112 25.700 -15.418 1.00 35.84 118 ARG A C 1
ATOM 904 O O . ARG A 1 118 ? 12.766 24.901 -16.282 1.00 35.84 118 ARG A O 1
ATOM 911 N N . ASN A 1 119 ? 14.365 26.114 -15.274 1.00 28.03 119 ASN A N 1
ATOM 912 C CA . ASN A 1 119 ? 15.489 25.471 -15.940 1.00 28.03 119 ASN A CA 1
ATOM 913 C C . ASN A 1 119 ? 15.697 24.085 -15.321 1.00 28.03 119 ASN A C 1
ATOM 915 O O . ASN A 1 119 ? 15.965 23.967 -14.126 1.00 28.03 119 ASN A O 1
ATOM 919 N N . TYR A 1 120 ? 15.569 23.040 -16.133 1.00 32.41 120 TYR A N 1
ATOM 920 C CA . TYR A 1 120 ? 15.903 21.679 -15.735 1.00 32.41 120 TYR A CA 1
ATOM 921 C C . TYR A 1 120 ? 17.404 21.472 -15.925 1.00 32.41 120 TYR A C 1
ATOM 923 O O . TYR A 1 120 ? 17.875 21.224 -17.032 1.00 32.41 120 TYR A O 1
ATOM 931 N N . SER A 1 121 ? 18.162 21.579 -14.840 1.00 30.47 121 SER A N 1
ATOM 932 C CA . SER A 1 121 ? 19.536 21.090 -14.767 1.00 30.47 121 SER A CA 1
ATOM 933 C C . SER A 1 121 ? 19.581 19.884 -13.830 1.00 30.47 121 SER A C 1
ATOM 935 O O . SER A 1 121 ? 19.164 19.948 -12.678 1.00 30.47 121 SER A O 1
ATOM 937 N N . THR A 1 122 ? 20.116 18.765 -14.317 1.00 34.88 122 THR A N 1
ATOM 938 C CA . THR A 1 122 ? 20.358 17.511 -13.575 1.00 34.88 122 THR A CA 1
ATOM 939 C C . THR A 1 122 ? 21.533 17.602 -12.591 1.00 34.88 122 THR A C 1
ATOM 941 O O . THR A 1 122 ? 22.105 16.593 -12.190 1.00 34.88 122 THR A O 1
ATOM 944 N N . VAL A 1 123 ? 21.901 18.810 -12.166 1.00 33.94 123 VAL A N 1
ATOM 945 C CA . VAL A 1 123 ? 23.003 19.056 -11.238 1.00 33.94 123 VAL A CA 1
ATOM 946 C C . VAL A 1 123 ? 22.427 19.806 -10.049 1.00 33.94 123 VAL A C 1
ATOM 948 O O . VAL A 1 123 ? 22.089 20.984 -10.161 1.00 33.94 123 VAL A O 1
ATOM 951 N N . CYS A 1 124 ? 22.297 19.115 -8.913 1.00 30.23 124 CYS A N 1
ATOM 952 C CA . CYS A 1 124 ? 21.998 19.752 -7.636 1.00 30.23 124 CYS A CA 1
ATOM 953 C C . CYS A 1 124 ? 23.059 20.819 -7.358 1.00 30.23 124 CYS A C 1
ATOM 955 O O . CYS A 1 124 ? 24.190 20.512 -6.984 1.00 30.23 124 CYS A O 1
ATOM 957 N N . SER A 1 125 ? 22.679 22.081 -7.549 1.00 30.36 125 SER A N 1
ATOM 958 C CA . SER A 1 125 ? 23.423 23.216 -7.030 1.00 30.36 125 SER A CA 1
ATOM 959 C C . SER A 1 125 ? 23.329 23.184 -5.507 1.00 30.36 125 SER A C 1
ATOM 961 O O . SER A 1 125 ? 22.254 23.047 -4.923 1.00 30.36 125 SER A O 1
ATOM 963 N N . SER A 1 126 ? 24.489 23.257 -4.874 1.00 39.78 126 SER A N 1
ATOM 964 C CA . SER A 1 126 ? 24.723 23.289 -3.439 1.00 39.78 126 SER A CA 1
ATOM 965 C C . SER A 1 126 ? 24.011 24.465 -2.751 1.00 39.78 126 SER A C 1
ATOM 967 O O . SER A 1 126 ? 24.638 25.484 -2.476 1.00 39.78 126 SER A O 1
ATOM 969 N N . ASN A 1 127 ? 22.705 24.336 -2.485 1.00 38.91 127 ASN A N 1
ATOM 970 C CA . ASN A 1 127 ? 21.967 25.062 -1.440 1.00 38.91 127 ASN A CA 1
ATOM 971 C C . ASN A 1 127 ? 20.507 24.569 -1.319 1.00 38.91 127 ASN A C 1
ATOM 973 O O . ASN A 1 127 ? 19.554 25.315 -1.522 1.00 38.91 127 ASN A O 1
ATOM 977 N N . CYS A 1 128 ? 20.300 23.306 -0.944 1.00 36.12 128 CYS A N 1
ATOM 978 C CA . CYS A 1 128 ? 18.975 22.821 -0.536 1.00 36.12 128 CYS A CA 1
ATOM 979 C C . CYS A 1 128 ? 18.828 22.961 0.985 1.00 36.12 128 CYS A C 1
ATOM 981 O O . CYS A 1 128 ? 18.928 21.991 1.730 1.00 36.12 128 CYS A O 1
ATOM 983 N N . LYS A 1 129 ? 18.635 24.192 1.470 1.00 42.34 129 LYS A N 1
ATOM 984 C CA . LYS A 1 129 ? 18.239 24.448 2.862 1.00 42.34 129 LYS A CA 1
ATOM 985 C C . LYS A 1 129 ? 16.716 24.544 2.954 1.00 42.34 129 LYS A C 1
ATOM 987 O O . LYS A 1 129 ? 16.164 25.633 2.871 1.00 42.34 129 LYS A O 1
ATOM 992 N N . ASN A 1 130 ? 16.082 23.375 3.060 1.00 43.59 130 ASN A N 1
ATOM 993 C CA . ASN A 1 130 ? 14.909 23.047 3.885 1.00 43.59 130 ASN A CA 1
ATOM 994 C C . ASN A 1 130 ? 14.399 21.665 3.451 1.00 43.59 130 ASN A C 1
ATOM 996 O O . ASN A 1 130 ? 13.721 21.528 2.438 1.00 43.59 130 ASN A O 1
ATOM 1000 N N . ASN A 1 131 ? 14.747 20.630 4.221 1.00 52.72 131 ASN A N 1
ATOM 1001 C CA . ASN A 1 131 ? 14.327 19.239 4.007 1.00 52.72 131 ASN A CA 1
ATOM 1002 C C . ASN A 1 131 ? 12.856 19.018 4.422 1.00 52.72 131 ASN A C 1
ATOM 1004 O O . ASN A 1 131 ? 12.566 18.133 5.227 1.00 52.72 131 ASN A O 1
ATOM 1008 N N . SER A 1 132 ? 11.926 19.848 3.955 1.00 69.31 132 SER A N 1
ATOM 1009 C CA . SER A 1 132 ? 10.496 19.631 4.183 1.00 69.31 132 SER A CA 1
ATOM 1010 C C . SER A 1 132 ? 9.923 18.886 2.985 1.00 69.31 132 SER A C 1
ATOM 1012 O O . SER A 1 132 ? 9.872 19.440 1.888 1.00 69.31 132 SER A O 1
ATOM 1014 N N . ILE A 1 133 ? 9.527 17.628 3.187 1.00 82.38 133 ILE A N 1
ATOM 1015 C CA . ILE A 1 133 ? 8.834 16.854 2.155 1.00 82.38 133 ILE A CA 1
ATOM 1016 C C . ILE A 1 133 ? 7.494 17.532 1.845 1.00 82.38 133 ILE A C 1
ATOM 1018 O O . ILE A 1 133 ? 6.804 17.994 2.754 1.00 82.38 133 ILE A O 1
ATOM 1022 N N . ASP A 1 134 ? 7.135 17.584 0.565 1.00 85.69 134 ASP A N 1
ATOM 1023 C CA . ASP A 1 134 ? 5.863 18.139 0.119 1.00 85.69 134 ASP A CA 1
ATOM 1024 C C . ASP A 1 134 ? 4.660 17.278 0.593 1.00 85.69 134 ASP A C 1
ATOM 1026 O O . ASP A 1 134 ? 4.687 16.048 0.447 1.00 85.69 134 ASP A O 1
ATOM 1030 N N . PRO A 1 135 ? 3.586 17.874 1.151 1.00 87.38 135 PRO A N 1
ATOM 1031 C CA . PRO A 1 135 ? 2.412 17.127 1.612 1.00 87.38 135 PRO A CA 1
ATOM 1032 C C . PRO A 1 135 ? 1.688 16.320 0.522 1.00 87.38 135 PRO A C 1
ATOM 1034 O O . PRO A 1 135 ? 1.146 15.251 0.822 1.00 87.38 135 PRO A O 1
ATOM 1037 N N . TRP A 1 136 ? 1.688 16.782 -0.734 1.00 87.31 136 TRP A N 1
ATOM 1038 C CA . TRP A 1 136 ? 1.112 16.047 -1.864 1.00 87.31 136 TRP A CA 1
ATOM 1039 C C . TRP A 1 136 ? 1.946 14.815 -2.183 1.00 87.31 136 TRP A C 1
ATOM 1041 O O . TRP A 1 136 ? 1.375 13.747 -2.395 1.00 87.31 136 TRP A O 1
ATOM 1051 N N . PHE A 1 137 ? 3.277 14.931 -2.134 1.00 88.00 137 PHE A N 1
ATOM 1052 C CA . PHE A 1 137 ? 4.173 13.780 -2.267 1.00 88.00 137 PHE A CA 1
ATOM 1053 C C . PHE A 1 137 ? 3.896 12.725 -1.189 1.00 88.00 137 PHE A C 1
ATOM 1055 O O . PHE A 1 137 ? 3.732 11.549 -1.508 1.00 88.00 137 PHE A O 1
ATOM 1062 N N . ILE A 1 138 ? 3.770 13.133 0.078 1.00 88.44 138 ILE A N 1
ATOM 1063 C CA . ILE A 1 138 ? 3.426 12.212 1.175 1.00 88.44 138 ILE A CA 1
ATOM 1064 C C . ILE A 1 138 ? 2.071 11.542 0.926 1.00 88.44 138 ILE A C 1
ATOM 1066 O O . ILE A 1 138 ? 1.952 10.321 1.049 1.00 88.44 138 ILE A O 1
ATOM 1070 N N . THR A 1 139 ? 1.068 12.322 0.525 1.00 90.00 139 THR A N 1
ATOM 1071 C CA . THR A 1 139 ? -0.274 11.804 0.234 1.00 90.00 139 THR A CA 1
ATOM 1072 C C . THR A 1 139 ? -0.236 10.774 -0.889 1.00 90.00 139 THR A C 1
ATOM 1074 O O . THR A 1 139 ? -0.791 9.691 -0.730 1.00 90.00 139 THR A O 1
ATOM 1077 N N . GLY A 1 140 ? 0.459 11.066 -1.991 1.00 89.31 140 GLY A N 1
ATOM 1078 C CA . GLY A 1 140 ? 0.619 10.144 -3.113 1.00 89.31 140 GLY A CA 1
ATOM 1079 C C . GLY A 1 140 ? 1.335 8.859 -2.713 1.00 89.31 140 GLY A C 1
ATOM 1080 O O . GLY A 1 140 ? 0.846 7.767 -2.999 1.00 89.31 140 GLY A O 1
ATOM 1081 N N . LEU A 1 141 ? 2.447 8.978 -1.980 1.00 88.38 141 LEU A N 1
ATOM 1082 C CA . LEU A 1 141 ? 3.223 7.836 -1.489 1.00 88.38 141 LEU A CA 1
ATOM 1083 C C . LEU A 1 141 ? 2.360 6.889 -0.655 1.00 88.38 141 LEU A C 1
ATOM 1085 O O . LEU A 1 141 ? 2.359 5.675 -0.866 1.00 88.38 141 LEU A O 1
ATOM 1089 N N . PHE A 1 142 ? 1.574 7.436 0.268 1.00 89.56 142 PHE A N 1
ATOM 1090 C CA . PHE A 1 142 ? 0.684 6.629 1.088 1.00 89.56 142 PHE A CA 1
ATOM 1091 C C . PHE A 1 142 ? -0.560 6.156 0.330 1.00 89.56 142 PHE A C 1
ATOM 1093 O O . PHE A 1 142 ? -1.073 5.072 0.626 1.00 89.56 142 PHE A O 1
ATOM 1100 N N . ASP A 1 143 ? -1.037 6.870 -0.681 1.00 89.81 143 ASP A N 1
ATOM 1101 C CA . ASP A 1 143 ? -2.117 6.362 -1.524 1.00 89.81 143 ASP A CA 1
ATOM 1102 C C . ASP A 1 143 ? -1.681 5.121 -2.323 1.00 89.81 143 ASP A C 1
ATOM 1104 O O . ASP A 1 143 ? -2.460 4.181 -2.473 1.00 89.81 143 ASP A O 1
ATOM 1108 N N . ALA A 1 144 ? -0.400 5.024 -2.696 1.00 87.56 144 ALA A N 1
ATOM 1109 C CA . ALA A 1 144 ? 0.184 3.793 -3.230 1.00 87.56 144 ALA A CA 1
ATOM 1110 C C . ALA A 1 144 ? 0.328 2.713 -2.141 1.00 87.56 144 ALA A C 1
ATOM 1112 O O . ALA A 1 144 ? -0.317 1.666 -2.203 1.00 87.56 144 ALA A O 1
ATOM 1113 N N . GLU A 1 145 ? 1.047 3.011 -1.058 1.00 85.56 145 GLU A N 1
ATOM 1114 C CA . GLU A 1 145 ? 1.645 1.973 -0.199 1.00 85.56 145 GLU A CA 1
ATOM 1115 C C . GLU A 1 145 ? 1.019 1.812 1.194 1.00 85.56 145 GLU A C 1
ATOM 1117 O O . GLU A 1 145 ? 1.233 0.812 1.884 1.00 85.56 145 GLU A O 1
ATOM 1122 N N . SER A 1 146 ? 0.223 2.782 1.654 1.00 88.31 146 SER A N 1
ATOM 1123 C CA . SER A 1 146 ? -0.350 2.723 3.005 1.00 88.31 146 SER A CA 1
ATOM 1124 C C . SER A 1 146 ? -1.413 1.642 3.175 1.00 88.31 146 SER A C 1
ATOM 1126 O O . SER A 1 146 ? -2.053 1.191 2.221 1.00 88.31 146 SER A O 1
ATOM 1128 N N . SER A 1 147 ? -1.669 1.285 4.428 1.00 89.31 147 SER A N 1
ATOM 1129 C CA . SER A 1 147 ? -2.799 0.464 4.825 1.00 89.31 147 SER A CA 1
ATOM 1130 C C . SER A 1 147 ? -3.486 1.050 6.055 1.00 89.31 147 SER A C 1
ATOM 1132 O O . SER A 1 147 ? -2.844 1.376 7.056 1.00 89.31 147 SER A O 1
ATOM 1134 N N . PHE A 1 148 ? -4.814 1.153 5.982 1.00 92.12 148 PHE A N 1
ATOM 1135 C CA . PHE A 1 148 ? -5.681 1.455 7.117 1.00 92.12 148 PHE A CA 1
ATOM 1136 C C . PHE A 1 148 ? -6.134 0.137 7.740 1.00 92.12 148 PHE A C 1
ATOM 1138 O O . PHE A 1 148 ? -6.966 -0.582 7.182 1.00 92.12 148 PHE A O 1
ATOM 1145 N N . VAL A 1 149 ? -5.557 -0.211 8.887 1.00 91.25 149 VAL A N 1
ATOM 1146 C CA . VAL A 1 149 ? -5.726 -1.529 9.498 1.00 91.25 149 VAL A CA 1
ATOM 1147 C C . VAL A 1 149 ? -6.531 -1.413 10.781 1.00 91.25 149 VAL A C 1
ATOM 1149 O O . VAL A 1 149 ? -6.115 -0.771 11.744 1.00 91.25 149 VAL A O 1
ATOM 1152 N N . VAL A 1 150 ? -7.650 -2.132 10.834 1.00 93.38 150 VAL A N 1
ATOM 1153 C CA . VAL A 1 150 ? -8.399 -2.367 12.072 1.00 93.38 150 VAL A CA 1
ATOM 1154 C C . VAL A 1 150 ? -8.327 -3.842 12.425 1.00 93.38 150 VAL A C 1
ATOM 1156 O O . VAL A 1 150 ? -8.746 -4.709 11.653 1.00 93.38 150 VAL A O 1
ATOM 1159 N N . THR A 1 151 ? -7.790 -4.126 13.607 1.00 92.81 151 THR A N 1
ATOM 1160 C CA . THR A 1 151 ? -7.672 -5.475 14.161 1.00 92.81 151 THR A CA 1
ATOM 1161 C C . THR A 1 151 ? -8.618 -5.612 15.346 1.00 92.81 151 THR A C 1
ATOM 1163 O O . THR A 1 151 ? -8.571 -4.807 16.270 1.00 92.81 151 THR A O 1
ATOM 1166 N N . ILE A 1 152 ? -9.456 -6.647 15.329 1.00 94.81 152 ILE A N 1
ATOM 1167 C CA . ILE A 1 152 ? -10.355 -6.993 16.432 1.00 94.81 152 ILE A CA 1
ATOM 1168 C C . ILE A 1 152 ? -9.890 -8.349 16.954 1.00 94.81 152 ILE A C 1
ATOM 1170 O O . ILE A 1 152 ? -9.935 -9.341 16.228 1.00 94.81 152 ILE A O 1
ATOM 1174 N N . LEU A 1 153 ? -9.371 -8.375 18.179 1.00 94.31 153 LEU A N 1
ATOM 1175 C CA . LEU A 1 153 ? -8.775 -9.562 18.790 1.00 94.31 153 LEU A CA 1
ATOM 1176 C C . LEU A 1 153 ? -9.595 -9.998 19.993 1.00 94.31 153 LEU A C 1
ATOM 1178 O O . LEU A 1 153 ? -9.976 -9.170 20.818 1.00 94.31 153 LEU A O 1
ATOM 1182 N N . LYS A 1 154 ? -9.812 -11.306 20.132 1.00 94.75 154 LYS A N 1
ATOM 1183 C CA . LYS A 1 154 ? -10.419 -11.866 21.338 1.00 94.75 154 LYS A CA 1
ATOM 1184 C C . LYS A 1 154 ? -9.454 -11.670 22.505 1.00 94.75 154 LYS A C 1
ATOM 1186 O O . LYS A 1 154 ? -8.298 -12.083 22.436 1.00 94.75 154 LYS A O 1
ATOM 1191 N N . ASN A 1 155 ? -9.912 -11.016 23.564 1.00 95.50 155 ASN A N 1
ATOM 1192 C CA . ASN A 1 155 ? -9.124 -10.792 24.764 1.00 95.50 155 ASN A CA 1
ATOM 1193 C C . ASN A 1 155 ? -10.037 -10.801 26.003 1.00 95.50 155 ASN A C 1
ATOM 1195 O O . ASN A 1 155 ? -10.828 -9.871 26.176 1.00 95.50 155 ASN A O 1
ATOM 1199 N N . PRO A 1 156 ? -9.910 -11.805 26.891 1.00 93.81 156 PRO A N 1
ATOM 1200 C CA . PRO A 1 156 ? -10.795 -11.965 28.045 1.00 93.81 156 PRO A CA 1
ATOM 1201 C C . PRO A 1 156 ? -10.629 -10.868 29.106 1.00 93.81 156 PRO A C 1
ATOM 1203 O O . PRO A 1 156 ? -11.460 -10.757 29.996 1.00 93.81 156 PRO A O 1
ATOM 1206 N N . ARG A 1 157 ? -9.575 -10.042 29.028 1.00 94.25 157 ARG A N 1
ATOM 1207 C CA . ARG A 1 157 ? -9.366 -8.919 29.959 1.00 94.25 157 ARG A CA 1
ATOM 1208 C C . ARG A 1 157 ? -10.350 -7.766 29.744 1.00 94.25 157 ARG A C 1
ATOM 1210 O O . ARG A 1 157 ? -10.495 -6.921 30.621 1.00 94.25 157 ARG A O 1
ATOM 1217 N N . TYR A 1 158 ? -10.984 -7.696 28.575 1.00 92.94 158 TYR A N 1
ATOM 1218 C CA . TYR A 1 158 ? -11.935 -6.643 28.231 1.00 92.94 158 TYR A CA 1
ATOM 1219 C C . TYR A 1 158 ? -13.354 -7.091 28.579 1.00 92.94 158 TYR A C 1
ATOM 1221 O O . TYR A 1 158 ? -13.695 -8.254 28.384 1.00 92.94 158 TYR A O 1
ATOM 1229 N N . LYS A 1 159 ? -14.208 -6.163 29.032 1.00 92.12 159 LYS A N 1
ATOM 1230 C CA . LYS A 1 159 ? -15.600 -6.458 29.437 1.00 92.12 159 LYS A CA 1
ATOM 1231 C C . LYS A 1 159 ? -16.417 -7.142 28.339 1.00 92.12 159 LYS A C 1
ATOM 1233 O O . LYS A 1 159 ? -17.270 -7.970 28.618 1.00 92.12 159 LYS A O 1
ATOM 1238 N N . THR A 1 160 ? -16.141 -6.791 27.092 1.00 92.62 160 THR A N 1
ATOM 1239 C CA . THR A 1 160 ? -16.787 -7.343 25.900 1.00 92.62 160 THR A CA 1
ATOM 1240 C C . THR A 1 160 ? -16.142 -8.639 25.411 1.00 92.62 160 THR A C 1
ATOM 1242 O O . THR A 1 160 ? -16.668 -9.271 24.504 1.00 92.62 160 THR A O 1
ATOM 1245 N N . GLY A 1 161 ? -14.984 -9.023 25.958 1.00 94.31 161 GLY A N 1
ATOM 1246 C CA . GLY A 1 161 ? -14.161 -10.123 25.459 1.00 94.31 161 GLY A CA 1
ATOM 1247 C C . GLY A 1 161 ? -13.359 -9.793 24.194 1.00 94.31 161 GLY A C 1
ATOM 1248 O O . GLY A 1 161 ? -12.701 -10.686 23.654 1.00 94.31 161 GLY A O 1
ATOM 1249 N N . TRP A 1 162 ? -13.377 -8.539 23.725 1.00 95.50 162 TRP A N 1
ATOM 1250 C CA . TRP A 1 162 ? -12.708 -8.107 22.495 1.00 95.50 162 TRP A CA 1
ATOM 1251 C C . TRP A 1 162 ? -11.892 -6.831 22.698 1.00 95.50 162 TRP A C 1
ATOM 1253 O O . TRP A 1 162 ? -12.314 -5.899 23.377 1.00 95.50 162 TRP A O 1
ATOM 1263 N N . ASN A 1 163 ? -10.731 -6.779 22.052 1.00 95.19 163 ASN A N 1
ATOM 1264 C CA . ASN A 1 163 ? -9.876 -5.607 21.951 1.00 95.19 163 ASN A CA 1
ATOM 1265 C C . ASN A 1 163 ? -9.872 -5.108 20.500 1.00 95.19 163 ASN A C 1
ATOM 1267 O O . ASN A 1 163 ? -9.540 -5.871 19.589 1.00 95.19 163 ASN A O 1
ATOM 1271 N N . VAL A 1 164 ? -10.207 -3.835 20.297 1.00 95.38 164 VAL A N 1
ATOM 1272 C CA . VAL A 1 164 ? -10.164 -3.170 18.991 1.00 95.38 164 VAL A CA 1
ATOM 1273 C C . VAL A 1 164 ? -8.905 -2.314 18.910 1.00 95.38 164 VAL A C 1
ATOM 1275 O O . VAL A 1 164 ? -8.673 -1.451 19.751 1.00 95.38 164 VAL A O 1
ATOM 1278 N N . GLN A 1 165 ? -8.103 -2.534 17.873 1.00 94.38 165 GLN A N 1
ATOM 1279 C CA . GLN A 1 165 ? -6.887 -1.777 17.593 1.00 94.38 165 GLN A CA 1
ATOM 1280 C C . GLN A 1 165 ? -6.968 -1.173 16.197 1.00 94.38 165 GLN A C 1
ATOM 1282 O O . GLN A 1 165 ? -7.224 -1.886 15.226 1.00 94.38 165 GLN A O 1
ATOM 1287 N N . ALA A 1 166 ? -6.681 0.119 16.095 1.00 94.31 166 ALA A N 1
ATOM 1288 C CA . ALA A 1 166 ? -6.556 0.831 14.835 1.00 94.31 166 ALA A CA 1
ATOM 1289 C C . ALA A 1 166 ? -5.083 1.177 14.593 1.00 94.31 166 ALA A C 1
ATOM 1291 O O . ALA A 1 166 ? -4.376 1.587 15.514 1.00 94.31 166 ALA A O 1
ATOM 1292 N N . ARG A 1 167 ? -4.605 0.974 13.367 1.00 92.75 167 ARG A N 1
ATOM 1293 C CA . ARG A 1 167 ? -3.248 1.323 12.945 1.00 92.75 167 ARG A CA 1
ATOM 1294 C C . ARG A 1 167 ? -3.276 1.868 11.528 1.00 92.75 167 ARG A C 1
ATOM 1296 O O . ARG A 1 167 ? -4.057 1.408 10.697 1.00 92.75 167 ARG A O 1
ATOM 1303 N N . TRP A 1 168 ? -2.380 2.797 11.259 1.00 91.38 168 TRP A N 1
ATOM 1304 C CA . TRP A 1 168 ? -2.090 3.301 9.927 1.00 91.38 168 TRP A CA 1
ATOM 1305 C C . TRP A 1 168 ? -0.584 3.248 9.693 1.00 91.38 168 TRP A C 1
ATOM 1307 O O . TRP A 1 168 ? 0.196 3.390 10.629 1.00 91.38 168 TRP A O 1
ATOM 1317 N N . GLY A 1 169 ? -0.157 3.018 8.465 1.00 86.50 169 GLY A N 1
ATOM 1318 C CA . GLY A 1 169 ? 1.255 2.955 8.114 1.00 86.50 169 GLY A CA 1
ATOM 1319 C C . GLY A 1 169 ? 1.434 2.308 6.758 1.00 86.50 169 GLY A C 1
ATOM 1320 O O . GLY A 1 169 ? 0.458 2.127 6.029 1.00 86.50 169 GLY A O 1
ATOM 1321 N N . PHE A 1 170 ? 2.664 1.930 6.431 1.00 82.00 170 PHE A N 1
ATOM 1322 C CA . PHE A 1 170 ? 2.920 1.116 5.244 1.00 82.00 170 PHE A CA 1
ATOM 1323 C C . PHE A 1 170 ? 2.231 -0.244 5.378 1.00 82.00 170 PHE A C 1
ATOM 1325 O O . PHE A 1 170 ? 2.108 -0.789 6.481 1.00 82.00 170 PHE A O 1
ATOM 1332 N N . ALA A 1 171 ? 1.728 -0.780 4.266 1.00 63.81 171 ALA A N 1
ATOM 1333 C CA . ALA A 1 171 ? 1.077 -2.077 4.268 1.00 63.81 171 ALA A CA 1
ATOM 1334 C C . ALA A 1 171 ? 2.016 -3.147 4.839 1.00 63.81 171 ALA A C 1
ATOM 1336 O O . ALA A 1 171 ? 3.172 -3.253 4.449 1.00 63.81 171 ALA A O 1
ATOM 1337 N N . TYR A 1 172 ? 1.499 -3.999 5.728 1.00 55.12 172 TYR A N 1
ATOM 1338 C CA . TYR A 1 172 ? 2.286 -5.062 6.374 1.00 55.12 172 TYR A CA 1
ATOM 1339 C C . TYR A 1 172 ? 2.959 -6.023 5.371 1.00 55.12 172 TYR A C 1
ATOM 1341 O O . TYR A 1 172 ? 3.957 -6.676 5.681 1.00 55.12 172 TYR A O 1
ATOM 1349 N N . GLN A 1 173 ? 2.387 -6.124 4.168 1.00 49.81 173 GLN A N 1
ATOM 1350 C CA . GLN A 1 173 ? 2.898 -6.924 3.057 1.00 49.81 173 GLN A CA 1
ATOM 1351 C C . GLN A 1 173 ? 4.046 -6.231 2.314 1.00 49.81 173 GLN A C 1
ATOM 1353 O O . GLN A 1 173 ? 4.904 -6.919 1.766 1.00 49.81 173 GLN A O 1
ATOM 1358 N N . ILE A 1 174 ? 4.089 -4.897 2.332 1.00 56.31 174 ILE A N 1
ATOM 1359 C CA . ILE A 1 174 ? 5.070 -4.094 1.606 1.00 56.31 174 ILE A CA 1
ATOM 1360 C C . ILE A 1 174 ? 6.112 -3.624 2.609 1.00 56.31 174 ILE A C 1
ATOM 1362 O O . ILE A 1 174 ? 6.145 -2.512 3.131 1.00 56.31 174 ILE A O 1
ATOM 1366 N N . LYS A 1 175 ? 6.924 -4.607 2.974 1.00 63.19 175 LYS A N 1
ATOM 1367 C CA . LYS A 1 175 ? 8.055 -4.449 3.862 1.00 63.19 175 LYS A CA 1
ATOM 1368 C C . LYS A 1 175 ? 9.172 -3.751 3.088 1.00 63.19 175 LYS A C 1
ATOM 1370 O O . LYS A 1 175 ? 9.889 -4.403 2.333 1.00 63.19 175 LYS A O 1
ATOM 1375 N N . MET A 1 176 ? 9.302 -2.442 3.273 1.00 66.50 176 MET A N 1
ATOM 1376 C CA . MET A 1 176 ? 10.346 -1.658 2.610 1.00 66.50 176 MET A CA 1
ATOM 1377 C C . MET A 1 176 ? 11.728 -2.121 3.073 1.00 66.50 176 MET A C 1
ATOM 1379 O O . MET A 1 176 ? 11.921 -2.507 4.234 1.00 66.50 176 MET A O 1
ATOM 1383 N N . HIS A 1 177 ? 12.693 -2.093 2.161 1.00 69.44 177 HIS A N 1
ATOM 1384 C CA . HIS A 1 177 ? 14.063 -2.481 2.464 1.00 69.44 177 HIS A CA 1
ATOM 1385 C C . HIS A 1 177 ? 14.695 -1.443 3.400 1.00 69.44 177 HIS A C 1
ATOM 1387 O O . HIS A 1 177 ? 14.361 -0.264 3.380 1.00 69.44 177 HIS A O 1
ATOM 1393 N N . GLU A 1 178 ? 15.697 -1.846 4.173 1.00 72.50 178 GLU A N 1
ATOM 1394 C CA . GLU A 1 178 ? 16.503 -0.972 5.035 1.00 72.50 178 GLU A CA 1
ATOM 1395 C C . GLU A 1 178 ? 17.104 0.238 4.298 1.00 72.50 178 GLU A C 1
ATOM 1397 O O . GLU A 1 178 ? 17.386 1.259 4.918 1.00 72.50 178 GLU A O 1
ATOM 1402 N N . ARG A 1 179 ? 17.229 0.163 2.965 1.00 73.31 179 ARG A N 1
ATOM 1403 C CA . ARG A 1 179 ? 17.695 1.268 2.120 1.00 73.31 179 ARG A CA 1
ATOM 1404 C C . ARG A 1 179 ? 16.746 2.471 2.157 1.00 73.31 179 ARG A C 1
ATOM 1406 O O . ARG A 1 179 ? 17.207 3.595 2.007 1.00 73.31 179 ARG A O 1
ATOM 1413 N N . ASP A 1 180 ? 15.468 2.247 2.456 1.00 77.38 180 ASP A N 1
ATOM 1414 C CA . ASP A 1 180 ? 14.437 3.286 2.533 1.00 77.38 180 ASP A CA 1
ATOM 1415 C C . ASP A 1 180 ? 14.216 3.789 3.971 1.00 77.38 180 ASP A C 1
ATOM 1417 O O . ASP A 1 180 ? 13.312 4.582 4.246 1.00 77.38 180 ASP A O 1
ATOM 1421 N N . ARG A 1 181 ? 15.050 3.360 4.930 1.00 81.19 181 ARG A N 1
ATOM 1422 C CA . ARG A 1 181 ? 14.952 3.781 6.337 1.00 81.19 181 ARG A CA 1
ATOM 1423 C C . ARG A 1 181 ? 15.132 5.291 6.508 1.00 81.19 181 ARG A C 1
ATOM 1425 O O . ARG A 1 181 ? 14.490 5.896 7.372 1.00 81.19 181 ARG A O 1
ATOM 1432 N N . ASP A 1 182 ? 15.960 5.912 5.673 1.00 83.31 182 ASP A N 1
ATOM 1433 C CA . ASP A 1 182 ? 16.139 7.365 5.668 1.00 83.31 182 ASP A CA 1
ATOM 1434 C C . ASP A 1 182 ? 14.868 8.085 5.214 1.00 83.31 182 ASP A C 1
ATOM 1436 O O . ASP A 1 182 ? 14.495 9.099 5.807 1.00 83.31 182 ASP A O 1
ATOM 1440 N N . LEU A 1 183 ? 14.152 7.536 4.226 1.00 83.50 183 LEU A N 1
ATOM 1441 C CA . LEU A 1 183 ? 12.847 8.045 3.806 1.00 83.50 183 LEU A CA 1
ATOM 1442 C C . LEU A 1 183 ? 11.833 7.928 4.951 1.00 83.50 183 LEU A C 1
ATOM 1444 O O . LEU A 1 183 ? 11.170 8.910 5.276 1.00 83.50 183 LEU A O 1
ATOM 1448 N N . MET A 1 184 ? 11.767 6.786 5.642 1.00 84.06 184 MET A N 1
ATOM 1449 C CA . MET A 1 184 ? 10.881 6.627 6.808 1.00 84.06 184 MET A CA 1
ATOM 1450 C C . MET A 1 184 ? 11.193 7.615 7.928 1.00 84.06 184 MET A C 1
ATOM 1452 O O . MET A 1 184 ? 10.283 8.153 8.551 1.00 84.06 184 MET A O 1
ATOM 1456 N N . THR A 1 185 ? 12.475 7.882 8.170 1.00 86.69 185 THR A N 1
ATOM 1457 C CA . THR A 1 185 ? 12.905 8.855 9.179 1.00 86.69 185 THR A CA 1
ATOM 1458 C C . THR A 1 185 ? 12.487 10.273 8.784 1.00 86.69 185 THR A C 1
ATOM 1460 O O . THR A 1 185 ? 12.077 11.061 9.635 1.00 86.69 185 THR A 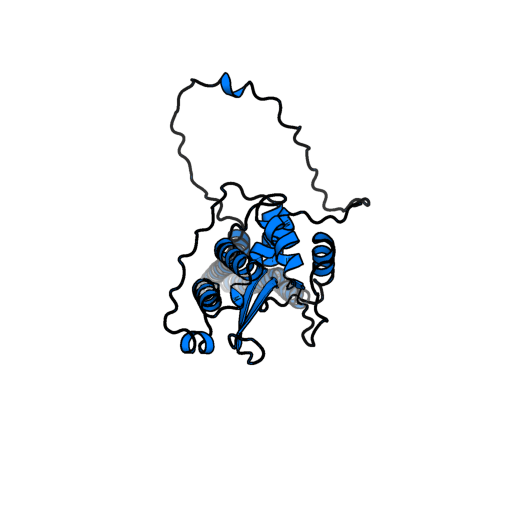O 1
ATOM 1463 N N . GLN A 1 186 ? 12.551 10.615 7.495 1.00 86.94 186 GLN A N 1
ATOM 1464 C CA . GLN A 1 186 ? 12.063 11.903 6.999 1.00 86.94 186 GLN A CA 1
ATOM 1465 C C . GLN A 1 186 ? 10.535 12.012 7.094 1.00 86.94 186 GLN A C 1
ATOM 1467 O O . GLN A 1 186 ? 10.035 13.049 7.518 1.00 86.94 186 GLN A O 1
ATOM 1472 N N . ILE A 1 187 ? 9.799 10.942 6.787 1.00 87.94 187 ILE A N 1
ATOM 1473 C CA . ILE A 1 187 ? 8.339 10.877 6.956 1.00 87.94 187 ILE A CA 1
ATOM 1474 C C . ILE A 1 187 ? 7.953 11.028 8.434 1.00 87.94 187 ILE A C 1
ATOM 1476 O O . ILE A 1 187 ? 7.045 11.784 8.770 1.00 87.94 187 ILE A O 1
ATOM 1480 N N . GLN A 1 188 ? 8.670 10.359 9.337 1.00 89.81 188 GLN A N 1
ATOM 1481 C CA . GLN A 1 188 ? 8.461 10.494 10.776 1.00 89.81 188 GLN A CA 1
ATOM 1482 C C . GLN A 1 188 ? 8.650 11.951 11.219 1.00 89.81 188 GLN A C 1
ATOM 1484 O O . GLN A 1 188 ? 7.810 12.497 11.929 1.00 89.81 188 GLN A O 1
ATOM 1489 N N . LYS A 1 189 ? 9.716 12.613 10.748 1.00 90.00 189 LYS A N 1
ATOM 1490 C CA . LYS A 1 189 ? 9.965 14.042 10.999 1.00 90.00 189 LYS A CA 1
ATOM 1491 C C . LYS A 1 189 ? 8.880 14.942 10.404 1.00 90.00 189 LYS A C 1
ATOM 1493 O O . LYS A 1 189 ? 8.486 15.895 11.066 1.00 90.00 189 LYS A O 1
ATOM 1498 N N . PHE A 1 190 ? 8.382 14.630 9.205 1.00 88.00 190 PHE A N 1
ATOM 1499 C CA . PHE A 1 190 ? 7.292 15.364 8.554 1.00 88.00 190 PHE A CA 1
ATOM 1500 C C . PHE A 1 190 ? 6.034 15.404 9.432 1.00 88.00 190 PHE A C 1
ATOM 1502 O O . PHE A 1 190 ? 5.446 16.465 9.608 1.00 88.00 190 PHE A O 1
ATOM 1509 N N . PHE A 1 191 ? 5.676 14.288 10.073 1.00 87.94 191 PHE A N 1
ATOM 1510 C CA . PHE A 1 191 ? 4.543 14.234 11.003 1.00 87.94 191 PHE A CA 1
ATOM 1511 C C . PHE A 1 191 ? 4.881 14.680 12.441 1.00 87.94 191 PHE A C 1
ATOM 1513 O O . PHE A 1 191 ? 4.157 14.355 13.380 1.00 87.94 191 PHE A O 1
ATOM 1520 N N . GLY A 1 192 ? 5.980 15.409 12.655 1.00 86.94 192 GLY A N 1
ATOM 1521 C CA . GLY A 1 192 ? 6.346 15.918 13.982 1.00 86.94 192 GLY A CA 1
ATOM 1522 C C . GLY A 1 192 ? 6.938 14.865 14.924 1.00 86.94 192 GLY A C 1
ATOM 1523 O O . GLY A 1 192 ? 6.895 15.028 16.139 1.00 86.94 192 GLY A O 1
ATOM 1524 N N . GLY A 1 193 ? 7.497 13.780 14.383 1.00 88.06 193 GLY A N 1
ATOM 1525 C CA . GLY A 1 193 ? 8.172 12.732 15.151 1.00 88.06 193 GLY A CA 1
ATOM 1526 C C . GLY A 1 193 ? 7.272 11.580 15.609 1.00 88.06 193 GLY A C 1
ATOM 1527 O O . GLY A 1 193 ? 7.743 10.710 16.340 1.00 88.06 193 GLY A O 1
ATOM 1528 N N . ILE A 1 194 ? 6.000 11.547 15.196 1.00 90.38 194 ILE A N 1
ATOM 1529 C CA . ILE A 1 194 ? 5.061 10.485 15.587 1.00 90.38 194 ILE A CA 1
ATOM 1530 C C . ILE A 1 194 ? 5.312 9.172 14.839 1.00 90.38 194 ILE A C 1
ATOM 1532 O O . ILE A 1 194 ? 5.861 9.142 13.740 1.00 90.38 194 ILE A O 1
ATOM 1536 N N . GLY A 1 195 ? 4.804 8.075 15.397 1.00 87.88 195 GLY A N 1
ATOM 1537 C CA . GLY A 1 195 ? 4.902 6.754 14.786 1.00 87.88 195 GLY A CA 1
ATOM 1538 C C . GLY A 1 195 ? 6.161 5.992 15.186 1.00 87.88 195 GLY A C 1
ATOM 1539 O O . GLY A 1 195 ? 7.121 6.529 15.734 1.00 87.88 195 GLY A O 1
ATOM 1540 N N . TYR A 1 196 ? 6.121 4.692 14.935 1.00 89.50 196 TYR A N 1
ATOM 1541 C CA . TYR A 1 196 ? 7.150 3.729 15.282 1.00 89.50 196 TYR A CA 1
ATOM 1542 C C . TYR A 1 196 ? 7.780 3.170 14.009 1.00 89.50 196 TYR A C 1
ATOM 1544 O O . TYR A 1 196 ? 7.060 2.716 13.119 1.00 89.50 196 TYR A O 1
ATOM 1552 N N . ILE A 1 197 ? 9.113 3.170 13.963 1.00 88.75 197 ILE A N 1
ATOM 1553 C CA . ILE A 1 197 ? 9.919 2.510 12.934 1.00 88.75 197 ILE A CA 1
ATOM 1554 C C . ILE A 1 197 ? 10.492 1.236 13.557 1.00 88.75 197 ILE A C 1
ATOM 1556 O O . ILE A 1 197 ? 11.171 1.300 14.584 1.00 88.75 197 ILE A O 1
ATOM 1560 N N . SER A 1 198 ? 10.209 0.076 12.966 1.00 84.19 198 SER A N 1
ATOM 1561 C CA . SER A 1 198 ? 10.740 -1.193 13.462 1.00 84.19 198 SER A CA 1
ATOM 1562 C C . SER A 1 198 ? 12.254 -1.282 13.276 1.00 84.19 198 SER A C 1
ATOM 1564 O O . SER A 1 198 ? 12.828 -0.701 12.357 1.00 84.19 198 SER A O 1
ATOM 1566 N N . ASN A 1 199 ? 12.915 -2.087 14.103 1.00 81.56 199 ASN A N 1
ATOM 1567 C CA . ASN A 1 199 ? 14.281 -2.494 13.789 1.00 81.56 199 ASN A CA 1
ATOM 1568 C C . ASN A 1 199 ? 14.282 -3.388 12.535 1.00 81.56 199 ASN A C 1
ATOM 1570 O O . ASN A 1 199 ? 13.286 -4.082 12.289 1.00 81.56 199 ASN A O 1
ATOM 1574 N N . PRO A 1 200 ? 15.364 -3.374 11.737 1.00 74.19 200 PRO A N 1
ATOM 1575 C CA . PRO A 1 200 ? 15.481 -4.263 10.593 1.00 74.19 200 PRO A CA 1
ATOM 1576 C C . PRO A 1 200 ? 15.428 -5.719 11.066 1.00 74.19 200 PRO A C 1
ATOM 1578 O O . PRO A 1 200 ? 16.152 -6.134 11.972 1.00 74.19 200 PRO A O 1
ATOM 1581 N N . ASN A 1 201 ? 14.527 -6.498 10.470 1.00 69.25 201 ASN A N 1
ATOM 1582 C CA . ASN A 1 201 ? 14.457 -7.941 10.705 1.00 69.25 201 ASN A CA 1
ATOM 1583 C C . ASN A 1 201 ? 15.580 -8.672 9.945 1.00 69.25 201 ASN A C 1
ATOM 1585 O O . ASN A 1 201 ? 16.282 -8.075 9.135 1.00 69.25 201 ASN A O 1
ATOM 1589 N N . LYS A 1 202 ? 15.697 -9.998 10.124 1.00 66.75 202 LYS A N 1
ATOM 1590 C CA . LYS A 1 202 ? 16.646 -10.852 9.369 1.00 66.75 202 LYS A CA 1
ATOM 1591 C C . LYS A 1 202 ? 16.572 -10.670 7.841 1.00 66.75 202 LYS A C 1
ATOM 1593 O O . LYS A 1 202 ? 17.568 -10.874 7.163 1.00 66.75 202 LYS A O 1
ATOM 1598 N N . ASN A 1 203 ? 15.413 -10.258 7.324 1.00 64.69 203 ASN A N 1
ATOM 1599 C CA . ASN A 1 203 ? 15.172 -9.999 5.901 1.00 64.69 203 ASN A CA 1
ATOM 1600 C C . ASN A 1 203 ? 15.390 -8.520 5.514 1.00 64.69 203 ASN A C 1
ATOM 1602 O O . ASN A 1 203 ? 14.788 -8.076 4.545 1.00 64.69 203 ASN A O 1
ATOM 1606 N N . THR A 1 204 ? 16.150 -7.755 6.312 1.00 69.81 204 THR A N 1
ATOM 1607 C CA . THR A 1 204 ? 16.512 -6.336 6.089 1.00 69.81 204 THR A CA 1
ATOM 1608 C C . THR A 1 204 ? 15.330 -5.405 5.831 1.00 69.81 204 THR A C 1
ATOM 1610 O O . THR A 1 204 ? 15.457 -4.393 5.151 1.00 69.81 204 THR A O 1
ATOM 1613 N N . THR A 1 205 ? 14.159 -5.728 6.375 1.00 74.00 205 THR A N 1
ATOM 1614 C CA . THR A 1 205 ? 12.951 -4.938 6.151 1.00 74.00 205 THR A CA 1
ATOM 1615 C C . THR A 1 205 ? 12.564 -4.094 7.349 1.00 74.00 205 THR A C 1
ATOM 1617 O O . THR A 1 205 ? 12.675 -4.565 8.486 1.00 74.00 205 THR A O 1
ATOM 1620 N N . VAL A 1 206 ? 11.999 -2.921 7.083 1.00 75.62 206 VAL A N 1
ATOM 1621 C CA . VAL A 1 206 ? 11.562 -1.949 8.085 1.00 75.62 206 VAL A CA 1
ATOM 1622 C C . VAL A 1 206 ? 10.062 -1.667 7.920 1.00 75.62 206 VAL A C 1
ATOM 1624 O O . VAL A 1 206 ? 9.549 -1.617 6.806 1.00 75.62 206 VAL A O 1
ATOM 1627 N N . GLU A 1 207 ? 9.340 -1.514 9.031 1.00 82.44 207 GLU A N 1
ATOM 1628 C CA . GLU A 1 207 ? 7.925 -1.125 9.074 1.00 82.44 207 GLU A CA 1
ATOM 1629 C C . GLU A 1 207 ? 7.804 0.239 9.762 1.00 82.44 207 GLU A C 1
ATOM 1631 O O . GLU A 1 207 ? 8.245 0.390 10.903 1.00 82.44 207 GLU A O 1
ATOM 1636 N N . PHE A 1 208 ? 7.169 1.211 9.102 1.00 88.19 208 PHE A N 1
ATOM 1637 C CA . PHE A 1 208 ? 6.705 2.438 9.752 1.00 88.19 208 PHE A CA 1
ATOM 1638 C C . PHE A 1 208 ? 5.195 2.370 9.991 1.00 88.19 208 PHE A C 1
ATOM 1640 O O . PHE A 1 208 ? 4.418 2.119 9.064 1.00 88.19 208 PHE A O 1
ATOM 1647 N N . ARG A 1 209 ? 4.783 2.609 11.242 1.00 91.12 209 ARG A N 1
ATOM 1648 C CA . ARG A 1 209 ? 3.378 2.553 11.665 1.00 91.12 209 ARG A CA 1
ATOM 1649 C C . ARG A 1 209 ? 3.037 3.566 12.754 1.00 91.12 209 ARG A C 1
ATOM 1651 O O . ARG A 1 209 ? 3.806 3.791 13.683 1.00 91.12 209 ARG A O 1
ATOM 1658 N N . VAL A 1 210 ? 1.816 4.073 12.714 1.00 93.56 210 VAL A N 1
ATOM 1659 C CA . VAL A 1 210 ? 1.173 4.900 13.736 1.00 93.56 210 VAL A CA 1
ATOM 1660 C C . VAL A 1 210 ? -0.006 4.113 14.307 1.00 93.56 210 VAL A C 1
ATOM 1662 O O . VAL A 1 210 ? -0.831 3.574 13.572 1.00 93.56 210 VAL A O 1
ATOM 1665 N N . SER A 1 211 ? -0.074 4.000 15.632 1.00 93.25 211 SER A N 1
ATOM 1666 C CA . SER A 1 211 ? -1.121 3.217 16.320 1.00 93.25 211 SER A CA 1
ATOM 1667 C C . SER A 1 211 ? -1.734 3.923 17.527 1.00 93.25 211 SER A C 1
ATOM 1669 O O . SER A 1 211 ? -2.771 3.498 18.032 1.00 93.25 211 SER A O 1
ATOM 1671 N N . THR A 1 212 ? -1.121 5.013 17.986 1.00 93.44 212 THR A N 1
ATOM 1672 C CA . THR A 1 212 ? -1.645 5.828 19.078 1.00 93.44 212 THR A CA 1
ATOM 1673 C C . THR A 1 212 ? -2.903 6.556 18.616 1.00 93.44 212 THR A C 1
ATOM 1675 O O . THR A 1 212 ? -2.881 7.244 17.597 1.00 93.44 212 THR A O 1
ATOM 1678 N N . MET A 1 213 ? -3.988 6.458 19.389 1.00 91.75 213 MET A N 1
ATOM 1679 C CA . MET A 1 213 ? -5.260 7.119 19.061 1.00 91.75 213 MET A CA 1
ATOM 1680 C C . MET A 1 213 ? -5.104 8.639 18.898 1.00 91.75 213 MET A C 1
ATOM 1682 O O . MET A 1 213 ? -5.643 9.213 17.959 1.00 91.75 213 MET A O 1
ATOM 1686 N N . ASN A 1 214 ? -4.327 9.274 19.781 1.00 91.38 214 ASN A N 1
ATOM 1687 C CA . ASN A 1 214 ? -4.043 10.708 19.735 1.00 91.38 214 ASN A CA 1
ATOM 1688 C C . ASN A 1 214 ? -3.397 11.126 18.405 1.00 91.38 214 ASN A C 1
ATOM 1690 O O . ASN A 1 214 ? -3.862 12.057 17.760 1.00 91.38 214 ASN A O 1
ATOM 1694 N N . ASP A 1 215 ? -2.369 10.399 17.972 1.00 92.62 215 ASP A N 1
ATOM 1695 C CA . ASP A 1 215 ? -1.614 10.723 16.759 1.00 92.62 215 ASP A CA 1
ATOM 1696 C C . ASP A 1 215 ? -2.456 10.477 15.500 1.00 92.62 215 ASP A C 1
ATOM 1698 O O . ASP A 1 215 ? -2.447 11.274 14.563 1.00 92.62 215 ASP A O 1
ATOM 1702 N N . LEU A 1 216 ? -3.249 9.399 15.491 1.00 92.38 216 LEU A N 1
ATOM 1703 C CA . LEU A 1 216 ? -4.169 9.109 14.392 1.00 92.38 216 LEU A CA 1
ATOM 1704 C C . LEU A 1 216 ? -5.194 10.234 14.212 1.00 92.38 216 LEU A C 1
ATOM 1706 O O . LEU A 1 216 ? -5.413 10.689 13.095 1.00 92.38 216 LEU A O 1
ATOM 1710 N N . VAL A 1 217 ? -5.804 10.696 15.302 1.00 90.88 217 VAL A N 1
ATOM 1711 C CA . VAL A 1 217 ? -6.903 11.671 15.257 1.00 90.88 217 VAL A CA 1
ATOM 1712 C C . VAL A 1 217 ? -6.404 13.098 15.061 1.00 90.88 217 VAL A C 1
ATOM 1714 O O . VAL A 1 217 ? -7.023 13.844 14.312 1.00 90.88 217 VAL A O 1
ATOM 1717 N N . ASN A 1 218 ? -5.295 13.474 15.698 1.00 89.69 218 ASN A N 1
ATOM 1718 C CA . ASN A 1 218 ? -4.824 14.860 15.706 1.00 89.69 218 ASN A CA 1
ATOM 1719 C C . ASN A 1 218 ? -3.791 15.162 14.615 1.00 89.69 218 ASN A C 1
ATOM 1721 O O . ASN A 1 218 ? -3.537 16.331 14.347 1.00 89.69 218 ASN A O 1
ATOM 1725 N N . VAL A 1 219 ? -3.197 14.140 13.986 1.00 89.25 219 VAL A N 1
ATOM 1726 C CA . VAL A 1 219 ? -2.170 14.326 12.945 1.00 89.25 219 VAL A CA 1
ATOM 1727 C C . VAL A 1 219 ? -2.566 13.649 11.634 1.00 89.25 219 VAL A C 1
ATOM 1729 O O . VAL A 1 219 ? -2.597 14.302 10.593 1.00 89.25 219 VAL A O 1
ATOM 1732 N N . ILE A 1 220 ? -2.920 12.359 11.665 1.00 90.12 220 ILE A N 1
ATOM 1733 C CA . ILE A 1 220 ? -3.170 11.590 10.431 1.00 90.12 220 ILE A CA 1
ATOM 1734 C C . ILE A 1 220 ? -4.508 11.952 9.775 1.00 90.12 220 ILE A C 1
ATOM 1736 O O . ILE A 1 220 ? -4.550 12.180 8.569 1.00 90.12 220 ILE A O 1
ATOM 1740 N N . ILE A 1 221 ? -5.604 12.018 10.538 1.00 90.50 221 ILE A N 1
ATOM 1741 C CA . ILE A 1 221 ? -6.915 12.394 9.987 1.00 90.50 221 ILE A CA 1
ATOM 1742 C C . ILE A 1 221 ? -6.882 13.803 9.359 1.00 90.50 221 ILE A C 1
ATOM 1744 O O . ILE A 1 221 ? -7.270 13.900 8.193 1.00 90.50 221 ILE A O 1
ATOM 1748 N N . PRO A 1 222 ? -6.365 14.859 10.028 1.00 89.19 222 PRO A N 1
ATOM 1749 C CA . PRO A 1 222 ? -6.292 16.206 9.456 1.00 89.19 222 PRO A CA 1
ATOM 1750 C C . PRO A 1 222 ? -5.456 16.303 8.176 1.00 89.19 222 PRO A C 1
ATOM 1752 O O . PRO A 1 222 ? -5.817 17.067 7.280 1.00 89.19 222 PRO A O 1
ATOM 1755 N N . HIS A 1 223 ? -4.386 15.505 8.057 1.00 87.06 223 HIS A N 1
ATOM 1756 C CA . HIS A 1 223 ? -3.558 15.455 6.848 1.00 87.06 223 HIS A CA 1
ATOM 1757 C C . HIS A 1 223 ? -4.366 15.057 5.602 1.00 87.06 223 HIS A C 1
ATOM 1759 O O . HIS A 1 223 ? -4.189 15.666 4.552 1.00 87.06 223 HIS A O 1
ATOM 1765 N N . PHE A 1 224 ? -5.274 14.082 5.729 1.00 86.50 224 PHE A N 1
ATOM 1766 C CA . PHE A 1 224 ? -6.093 13.585 4.616 1.00 86.50 224 PHE A CA 1
ATOM 1767 C C . PHE A 1 224 ? -7.434 14.315 4.435 1.00 86.50 224 PHE A C 1
ATOM 1769 O O . PHE A 1 224 ? -8.046 14.190 3.376 1.00 86.50 224 PHE A O 1
ATOM 1776 N N . ASP A 1 225 ? -7.922 15.033 5.454 1.00 81.06 225 ASP A N 1
ATOM 1777 C CA . ASP A 1 225 ? -9.274 15.599 5.437 1.00 81.06 225 ASP A CA 1
ATOM 1778 C C . ASP A 1 225 ? -9.374 16.987 4.802 1.00 81.06 225 ASP A C 1
ATOM 1780 O O . ASP A 1 225 ? -10.374 17.220 4.119 1.00 81.06 225 ASP A O 1
ATOM 1784 N N . LYS A 1 226 ? -8.467 17.948 5.077 1.00 61.50 226 LYS A N 1
ATOM 1785 C CA . LYS A 1 226 ? -8.798 19.336 4.684 1.00 61.50 226 LYS A CA 1
ATOM 1786 C C . LYS A 1 226 ? -7.751 20.450 4.642 1.00 61.50 226 LYS A C 1
ATOM 1788 O O . LYS A 1 226 ? -8.127 21.500 4.135 1.00 61.50 226 LYS A O 1
ATOM 1793 N N . GLU A 1 227 ? -6.510 20.314 5.115 1.00 53.81 227 GLU A N 1
ATOM 1794 C CA . GLU A 1 227 ? -5.693 21.541 5.300 1.00 53.81 227 GLU A CA 1
ATOM 1795 C C . GLU A 1 227 ? -4.339 21.608 4.586 1.00 53.81 227 GLU A C 1
ATOM 1797 O O . GLU A 1 227 ? -3.834 22.710 4.391 1.00 53.81 227 GLU A O 1
ATOM 1802 N N . LEU A 1 228 ? -3.762 20.492 4.128 1.00 50.25 228 LEU A N 1
ATOM 1803 C CA . LEU A 1 228 ? -2.410 20.501 3.536 1.00 50.25 228 LEU A CA 1
ATOM 1804 C C . LEU A 1 228 ? -2.282 19.746 2.203 1.00 50.25 228 LEU A C 1
ATOM 1806 O O . LEU A 1 228 ? -1.314 19.977 1.482 1.00 50.25 228 LEU A O 1
ATOM 1810 N N . ALA A 1 229 ? -3.223 18.858 1.865 1.00 55.62 229 ALA A N 1
ATOM 1811 C CA . ALA A 1 229 ? -3.147 17.972 0.701 1.00 55.62 229 ALA A CA 1
ATOM 1812 C C . ALA A 1 229 ? -4.565 17.504 0.267 1.00 55.62 229 ALA A C 1
ATOM 1814 O O . ALA A 1 229 ? -5.529 17.735 1.004 1.00 55.62 229 ALA A O 1
ATOM 1815 N N . PRO A 1 230 ? -4.740 16.891 -0.920 1.00 63.50 230 PRO A N 1
ATOM 1816 C CA . PRO A 1 230 ? -6.030 16.408 -1.395 1.00 63.50 230 PRO A CA 1
ATOM 1817 C C . PRO A 1 230 ? -6.415 15.136 -0.624 1.00 63.50 230 PRO A C 1
ATOM 1819 O O . PRO A 1 230 ? -5.546 14.467 -0.055 1.00 63.50 230 PRO A O 1
ATOM 1822 N N . PRO A 1 231 ? -7.692 14.728 -0.661 1.00 75.25 231 PRO A N 1
ATOM 1823 C CA . PRO A 1 231 ? -8.053 13.388 -0.227 1.00 75.25 231 PRO A CA 1
ATOM 1824 C C . PRO A 1 231 ? -7.289 12.338 -1.046 1.00 75.25 231 PRO A C 1
ATOM 1826 O O . PRO A 1 231 ? -6.868 12.587 -2.179 1.00 75.25 231 PRO A O 1
ATOM 1829 N N . LEU A 1 232 ? -7.158 11.136 -0.483 1.00 86.50 232 LEU A N 1
ATOM 1830 C CA . LEU A 1 232 ? -6.735 9.963 -1.247 1.00 86.50 232 LEU A CA 1
ATOM 1831 C C . LEU A 1 232 ? -7.606 9.843 -2.510 1.00 86.50 232 LEU A C 1
ATOM 1833 O O . LEU A 1 232 ? -8.826 9.994 -2.451 1.00 86.50 232 LEU A O 1
ATOM 1837 N N . LEU A 1 233 ? -6.974 9.591 -3.649 1.00 85.50 233 LEU A N 1
ATOM 1838 C CA . LEU A 1 233 ? -7.600 9.538 -4.967 1.00 85.50 233 LEU A CA 1
ATOM 1839 C C . LEU A 1 233 ? -7.933 8.103 -5.379 1.00 85.50 233 LEU A C 1
ATOM 1841 O O . LEU A 1 233 ? -8.833 7.880 -6.190 1.00 85.50 233 LEU A O 1
ATOM 1845 N N . THR A 1 234 ? -7.219 7.108 -4.846 1.00 86.31 234 THR A N 1
ATOM 1846 C CA . THR A 1 234 ? -7.486 5.708 -5.192 1.00 86.31 234 THR A CA 1
ATOM 1847 C C . THR A 1 234 ? -8.690 5.137 -4.436 1.00 86.31 234 THR A C 1
ATOM 1849 O O . THR A 1 234 ? -9.283 5.756 -3.551 1.00 86.31 234 THR A O 1
ATOM 1852 N N . LYS A 1 235 ? -9.018 3.865 -4.717 1.00 86.62 235 LYS A N 1
ATOM 1853 C CA . LYS A 1 235 ? -10.000 3.084 -3.942 1.00 86.62 235 LYS A CA 1
ATOM 1854 C C . LYS A 1 235 ? -9.687 3.051 -2.437 1.00 86.62 235 LYS A C 1
ATOM 1856 O O . LYS A 1 235 ? -10.598 2.787 -1.652 1.00 86.62 235 LYS A O 1
ATOM 1861 N N . LYS A 1 236 ? -8.449 3.350 -2.025 1.00 87.69 236 LYS A N 1
ATOM 1862 C CA . LYS A 1 236 ? -8.034 3.438 -0.620 1.00 87.69 236 LYS A CA 1
ATOM 1863 C C . LYS A 1 236 ? -8.767 4.535 0.155 1.00 87.69 236 LYS A C 1
ATOM 1865 O O . LYS A 1 236 ? -8.954 4.384 1.359 1.00 87.69 236 LYS A O 1
ATOM 1870 N N . TYR A 1 237 ? -9.271 5.567 -0.526 1.00 88.19 237 TYR A N 1
ATOM 1871 C CA . TYR A 1 237 ? -10.127 6.589 0.082 1.00 88.19 237 TYR A CA 1
ATOM 1872 C C . TYR A 1 237 ? -11.333 5.990 0.812 1.00 88.19 237 TYR A C 1
ATOM 1874 O O . TYR A 1 237 ? -11.631 6.362 1.942 1.00 88.19 237 TYR A O 1
ATOM 1882 N N . SER A 1 238 ? -11.986 4.998 0.204 1.00 88.81 238 SER A N 1
ATOM 1883 C CA . SER A 1 238 ? -13.135 4.334 0.824 1.00 88.81 238 SER A CA 1
ATOM 1884 C C . SER A 1 238 ? -12.761 3.643 2.141 1.00 88.81 238 SER A C 1
ATOM 1886 O O . SER A 1 238 ? -13.483 3.753 3.129 1.00 88.81 238 SER A O 1
ATOM 1888 N N . ASP A 1 239 ? -11.594 2.993 2.197 1.00 90.06 239 ASP A N 1
ATOM 1889 C CA . ASP A 1 239 ? -11.094 2.360 3.418 1.00 90.06 239 ASP A CA 1
ATOM 1890 C C . ASP A 1 239 ? -10.684 3.406 4.468 1.00 90.06 239 ASP A C 1
ATOM 1892 O O . ASP A 1 239 ? -10.906 3.184 5.657 1.00 90.06 239 ASP A O 1
ATOM 1896 N N . TYR A 1 240 ? -10.153 4.559 4.047 1.00 91.62 240 TYR A N 1
ATOM 1897 C CA . TYR A 1 240 ? -9.881 5.701 4.926 1.00 91.62 240 TYR A CA 1
ATOM 1898 C C . TYR A 1 240 ? -11.157 6.245 5.582 1.00 91.62 240 TYR A C 1
ATOM 1900 O O . TYR A 1 240 ? -11.180 6.439 6.798 1.00 91.62 240 TYR A O 1
ATOM 1908 N N . VAL A 1 241 ? -12.238 6.435 4.819 1.00 91.75 241 VAL A N 1
ATOM 1909 C CA . VAL A 1 241 ? -13.524 6.913 5.359 1.00 91.75 241 VAL A CA 1
ATOM 1910 C C . VAL A 1 241 ? -14.078 5.930 6.396 1.00 91.75 241 VAL A C 1
ATOM 1912 O O . VAL A 1 241 ? -14.453 6.326 7.503 1.00 91.75 241 VAL A O 1
ATOM 1915 N N . LEU A 1 242 ? -14.061 4.627 6.091 1.00 93.88 242 LEU A N 1
ATOM 1916 C CA . LEU A 1 242 ? -14.468 3.584 7.039 1.00 93.88 242 LEU A CA 1
ATOM 1917 C C . LEU A 1 242 ? -13.577 3.575 8.294 1.00 93.88 242 LEU A C 1
ATOM 1919 O O . LEU A 1 242 ? -14.077 3.473 9.416 1.00 93.88 242 LEU A O 1
ATOM 1923 N N . PHE A 1 243 ? -12.265 3.733 8.121 1.00 94.88 243 PHE A N 1
ATOM 1924 C CA . PHE A 1 243 ? -11.306 3.818 9.219 1.00 94.88 243 PHE A CA 1
ATOM 1925 C C . PHE A 1 243 ? -11.580 5.019 10.131 1.00 94.88 243 PHE A C 1
ATOM 1927 O O . PHE A 1 243 ? -11.640 4.859 11.350 1.00 94.88 243 PHE A O 1
ATOM 1934 N N . LYS A 1 244 ? -11.834 6.200 9.559 1.00 93.31 244 LYS A N 1
ATOM 1935 C CA . LYS A 1 244 ? -12.212 7.417 10.292 1.00 93.31 244 LYS A CA 1
ATOM 1936 C C . LYS A 1 244 ? -13.493 7.217 11.107 1.00 93.31 244 LYS A C 1
ATOM 1938 O O . LYS A 1 244 ? -13.541 7.603 12.275 1.00 93.31 244 LYS A O 1
ATOM 1943 N N . ASN A 1 245 ? -14.499 6.552 10.536 1.00 94.62 245 ASN A N 1
ATOM 1944 C CA . ASN A 1 245 ? -15.736 6.213 11.247 1.00 94.62 245 ASN A CA 1
ATOM 1945 C C . ASN A 1 245 ? -15.475 5.291 12.450 1.00 94.62 245 ASN A C 1
ATOM 1947 O O . ASN A 1 245 ? -16.036 5.506 13.526 1.00 94.62 245 ASN A O 1
ATOM 1951 N N . ILE A 1 246 ? -14.580 4.307 12.311 1.00 95.38 246 ILE A N 1
ATOM 1952 C CA . ILE A 1 246 ? -14.165 3.449 13.431 1.00 95.38 246 ILE A CA 1
ATOM 1953 C C . ILE A 1 246 ? -13.426 4.261 14.498 1.00 95.38 246 ILE A C 1
ATOM 1955 O O . ILE A 1 246 ? -13.732 4.108 15.679 1.00 95.38 246 ILE A O 1
ATOM 1959 N N . LEU A 1 247 ? -12.502 5.150 14.118 1.00 95.50 247 LEU A N 1
ATOM 1960 C CA . LEU A 1 247 ? -11.809 6.014 15.081 1.00 95.50 247 LEU A CA 1
ATOM 1961 C C . LEU A 1 247 ? -12.791 6.883 15.873 1.00 95.50 247 LEU A C 1
ATOM 1963 O O . LEU A 1 247 ? -12.654 6.988 17.089 1.00 95.50 247 LEU A O 1
ATOM 1967 N N . LYS A 1 248 ? -13.824 7.429 15.222 1.00 95.81 248 LYS A N 1
ATOM 1968 C CA . LYS A 1 248 ? -14.893 8.177 15.898 1.00 95.81 248 LYS A CA 1
ATOM 1969 C C . LYS A 1 248 ? -15.612 7.322 16.949 1.00 95.81 248 LYS A C 1
ATOM 1971 O O . LYS A 1 248 ? -15.717 7.733 18.102 1.00 95.81 248 LYS A O 1
ATOM 1976 N N . LEU A 1 249 ? -16.016 6.097 16.597 1.00 95.75 249 LEU A N 1
ATOM 1977 C CA . LEU A 1 249 ? -16.607 5.152 17.557 1.00 95.75 249 LEU A CA 1
ATOM 1978 C C . LEU A 1 249 ? -15.640 4.796 18.698 1.00 95.75 249 LEU A C 1
ATOM 1980 O O . LEU A 1 249 ? -16.062 4.544 19.830 1.00 95.75 249 LEU A O 1
ATOM 1984 N N . MET A 1 250 ? -14.336 4.756 18.420 1.00 94.00 250 MET A N 1
ATOM 1985 C CA . MET A 1 250 ? -13.328 4.498 19.442 1.00 94.00 250 MET A CA 1
ATOM 1986 C C . MET A 1 250 ? -13.155 5.683 20.400 1.00 94.00 250 MET A C 1
ATOM 1988 O O . MET A 1 250 ? -13.076 5.449 21.608 1.00 94.00 250 MET A O 1
ATOM 1992 N N . LEU A 1 251 ? -13.169 6.921 19.894 1.00 93.69 251 LEU A N 1
ATOM 1993 C CA . LEU A 1 251 ? -13.125 8.157 20.686 1.00 93.69 251 LEU A CA 1
ATOM 1994 C C . LEU A 1 251 ? -14.332 8.289 21.618 1.00 93.69 251 LEU A C 1
ATOM 1996 O O . LEU A 1 251 ? -14.174 8.596 22.796 1.00 93.69 251 LEU A O 1
ATOM 2000 N N . GLU A 1 252 ? -15.522 7.962 21.116 1.00 95.00 252 GLU A N 1
ATOM 2001 C CA . GLU A 1 252 ? -16.773 7.929 21.887 1.00 95.00 252 GLU A CA 1
ATOM 2002 C C . GLU A 1 252 ? -16.829 6.758 22.892 1.00 95.00 252 GLU A C 1
ATOM 2004 O O . GLU A 1 252 ? -17.806 6.599 23.616 1.00 95.00 252 GLU A O 1
ATOM 2009 N N . LYS A 1 253 ? -15.783 5.918 22.955 1.00 93.75 253 LYS A N 1
ATOM 2010 C CA . LYS A 1 253 ? -15.695 4.694 23.775 1.00 93.75 253 LYS A CA 1
ATOM 2011 C C . LYS A 1 253 ? -16.758 3.630 23.463 1.00 93.75 253 LYS A C 1
ATOM 2013 O O . LYS A 1 253 ? -16.866 2.648 24.199 1.00 93.75 253 LYS A O 1
ATOM 2018 N N . ASN A 1 254 ? -17.444 3.727 22.324 1.00 92.69 254 ASN A N 1
ATOM 2019 C CA . ASN A 1 254 ? -18.445 2.745 21.890 1.00 92.69 254 ASN A CA 1
ATOM 2020 C C . ASN A 1 254 ? -17.837 1.349 21.677 1.00 92.69 254 ASN A C 1
ATOM 2022 O O . ASN A 1 254 ? -18.504 0.345 21.889 1.00 92.69 254 ASN A O 1
ATOM 2026 N N . HIS A 1 255 ? -16.542 1.250 21.369 1.00 92.88 255 HIS A N 1
ATOM 2027 C CA . HIS A 1 255 ? -15.825 -0.032 21.296 1.00 92.88 255 HIS A CA 1
ATOM 2028 C C . HIS A 1 255 ? -15.795 -0.830 22.622 1.00 92.88 255 HIS A C 1
ATOM 2030 O O . HIS A 1 255 ? -15.399 -1.993 22.626 1.00 92.88 255 HIS A O 1
ATOM 2036 N N . SER A 1 256 ? -16.182 -0.217 23.748 1.00 92.81 256 SER A N 1
ATOM 2037 C CA . SER A 1 256 ? -16.306 -0.885 25.052 1.00 92.81 256 SER A CA 1
ATOM 2038 C C . SER A 1 256 ? -17.672 -1.547 25.279 1.00 92.81 256 SER A C 1
ATOM 2040 O O . SER A 1 256 ? -17.857 -2.193 26.310 1.00 92.81 256 SER A O 1
ATOM 2042 N N . THR A 1 257 ? -18.627 -1.400 24.354 1.00 95.31 257 THR A N 1
ATOM 2043 C CA . THR A 1 257 ? -19.936 -2.069 24.395 1.00 95.31 257 THR A CA 1
ATOM 2044 C C . THR A 1 257 ? -20.036 -3.116 23.288 1.00 95.31 257 THR A C 1
ATOM 2046 O O . THR A 1 257 ? -19.387 -3.005 22.246 1.00 95.31 257 THR A O 1
ATOM 2049 N N . LEU A 1 258 ? -20.848 -4.158 23.499 1.00 93.88 258 LEU A N 1
ATOM 2050 C CA . LEU A 1 258 ? -21.036 -5.209 22.492 1.00 93.88 258 LEU A CA 1
ATOM 2051 C C . LEU A 1 258 ? -21.696 -4.654 21.218 1.00 93.88 258 LEU A C 1
ATOM 2053 O O . LEU A 1 258 ? -21.275 -4.985 20.115 1.00 93.88 258 LEU A O 1
ATOM 2057 N N . GLU A 1 259 ? -22.660 -3.742 21.373 1.00 94.25 259 GLU A N 1
ATOM 2058 C CA . GLU A 1 259 ?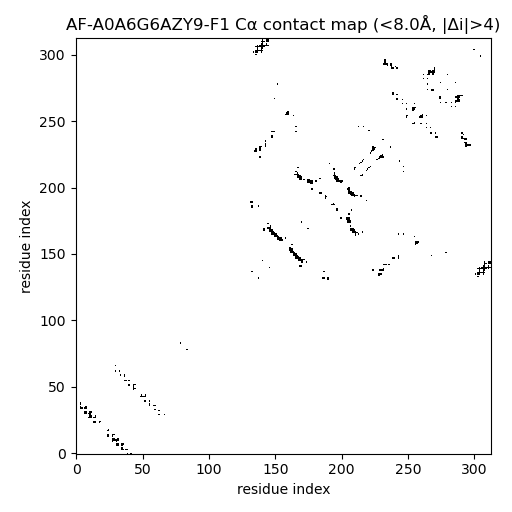 -23.326 -3.064 20.255 1.00 94.25 259 GLU A CA 1
ATOM 2059 C C . GLU A 1 259 ? -22.345 -2.204 19.441 1.00 94.25 259 GLU A C 1
ATOM 2061 O O . GLU A 1 259 ? -22.359 -2.218 18.210 1.00 94.25 259 GLU A O 1
ATOM 2066 N N . GLY A 1 260 ? -21.443 -1.477 20.108 1.00 95.12 260 GLY A N 1
ATOM 2067 C CA . GLY A 1 260 ? -20.429 -0.693 19.413 1.00 95.12 260 GLY A CA 1
ATOM 2068 C C . GLY A 1 260 ? -19.391 -1.567 18.710 1.00 95.12 260 GLY A C 1
ATOM 2069 O O . GLY A 1 260 ? -18.971 -1.229 17.605 1.00 95.12 260 GLY A O 1
ATOM 2070 N N . ILE A 1 261 ? -19.033 -2.725 19.276 1.00 94.94 261 ILE A N 1
ATOM 2071 C CA . ILE A 1 261 ? -18.204 -3.715 18.574 1.00 94.94 261 ILE A CA 1
ATOM 2072 C C . ILE A 1 261 ? -18.926 -4.245 17.339 1.00 94.94 261 ILE A C 1
ATOM 2074 O O . ILE A 1 261 ? -18.307 -4.280 16.282 1.00 94.94 261 ILE A O 1
ATOM 2078 N N . GLN A 1 262 ? -20.216 -4.581 17.426 1.00 95.06 262 GLN A N 1
ATOM 2079 C CA . GLN A 1 262 ? -20.994 -5.008 16.259 1.00 95.06 262 GLN A CA 1
ATOM 2080 C C . GLN A 1 262 ? -20.973 -3.941 15.152 1.00 95.06 262 GLN A C 1
ATOM 2082 O O . GLN A 1 262 ? -20.728 -4.264 13.991 1.00 95.06 262 GLN A O 1
ATOM 2087 N N . LYS A 1 263 ? -21.130 -2.655 15.499 1.00 95.44 263 LYS A N 1
ATOM 2088 C CA . LYS A 1 263 ? -21.004 -1.541 14.537 1.00 95.44 263 LYS A CA 1
ATOM 2089 C C . LYS A 1 263 ? -19.615 -1.496 13.893 1.00 95.44 263 LYS A C 1
ATOM 2091 O O . LYS A 1 263 ? -19.508 -1.364 12.677 1.00 95.44 263 LYS A O 1
ATOM 2096 N N . ILE A 1 264 ? -18.551 -1.655 14.682 1.00 95.69 264 ILE A N 1
ATOM 2097 C CA . ILE A 1 264 ? -17.170 -1.696 14.174 1.00 95.69 264 ILE A CA 1
ATOM 2098 C C . ILE A 1 264 ? -16.949 -2.916 13.267 1.00 95.69 264 ILE A C 1
ATOM 2100 O O . ILE A 1 264 ? -16.280 -2.793 12.245 1.00 95.69 264 ILE A O 1
ATOM 2104 N N . VAL A 1 265 ? -17.521 -4.077 13.599 1.00 95.62 265 VAL A N 1
ATOM 2105 C CA . VAL A 1 265 ? -17.454 -5.302 12.787 1.00 95.62 265 VAL A CA 1
ATOM 2106 C C . VAL A 1 265 ? -18.180 -5.112 11.452 1.00 95.62 265 VAL A C 1
ATOM 2108 O O . VAL A 1 265 ? -17.607 -5.446 10.417 1.00 95.62 265 VAL A O 1
ATOM 2111 N N . ASN A 1 266 ? -19.365 -4.491 11.448 1.00 95.00 266 ASN A N 1
ATOM 2112 C CA . ASN A 1 266 ? -20.105 -4.138 10.229 1.00 95.00 266 ASN A CA 1
ATOM 2113 C C . ASN A 1 266 ? -19.290 -3.208 9.312 1.00 95.00 266 ASN A C 1
ATOM 2115 O O . ASN A 1 266 ? -19.214 -3.438 8.105 1.00 95.00 266 ASN A O 1
ATOM 2119 N N . ILE A 1 267 ? -18.623 -2.191 9.878 1.00 94.75 267 ILE A N 1
ATOM 2120 C CA . ILE A 1 267 ? -17.719 -1.307 9.118 1.00 94.75 267 ILE A CA 1
ATOM 2121 C C . ILE A 1 267 ? -16.514 -2.101 8.585 1.00 94.75 267 ILE A C 1
ATOM 2123 O O . ILE A 1 267 ? -16.175 -2.020 7.403 1.00 94.75 267 ILE A O 1
ATOM 2127 N N . LYS A 1 268 ? -15.865 -2.894 9.449 1.00 93.50 268 LYS A N 1
ATOM 2128 C CA . LYS A 1 268 ? -14.673 -3.682 9.110 1.00 93.50 268 LYS A CA 1
ATOM 2129 C C . LYS A 1 268 ? -14.951 -4.717 8.021 1.00 93.50 268 LYS A C 1
ATOM 2131 O O . LYS A 1 268 ? -14.057 -4.979 7.222 1.00 93.50 268 LYS A O 1
ATOM 2136 N N . ALA A 1 269 ? -16.151 -5.292 7.979 1.00 92.94 269 ALA A N 1
ATOM 2137 C CA . ALA A 1 269 ? -16.544 -6.263 6.962 1.00 92.94 269 ALA A CA 1
ATOM 2138 C C . ALA A 1 269 ? -16.423 -5.711 5.538 1.00 92.94 269 ALA A C 1
ATOM 2140 O O . ALA A 1 269 ? -16.156 -6.474 4.613 1.00 92.94 269 ALA A O 1
ATOM 2141 N N . SER A 1 270 ? -16.541 -4.393 5.386 1.00 91.12 270 SER A N 1
ATOM 2142 C CA . SER A 1 270 ? -16.363 -3.717 4.108 1.00 91.12 270 SER A CA 1
ATOM 2143 C C . SER A 1 270 ? -14.919 -3.300 3.842 1.00 91.12 270 SER A C 1
ATOM 2145 O O . SER A 1 270 ? -14.566 -3.102 2.691 1.00 91.12 270 SER A O 1
ATOM 2147 N N . MET A 1 271 ? -14.048 -3.177 4.843 1.00 88.25 271 MET A N 1
ATOM 2148 C CA . MET A 1 271 ? -12.646 -2.788 4.622 1.00 88.25 271 MET A CA 1
ATOM 2149 C C . MET A 1 271 ? -11.851 -3.883 3.891 1.00 88.25 271 MET A C 1
ATOM 2151 O O . MET A 1 271 ? -12.166 -5.057 4.038 1.00 88.25 271 MET A O 1
ATOM 2155 N N . SER A 1 272 ? -10.799 -3.502 3.155 1.00 78.25 272 SER A N 1
ATOM 2156 C CA . SER A 1 272 ? -9.839 -4.367 2.427 1.00 78.25 272 SER A CA 1
ATOM 2157 C C . SER A 1 272 ? -10.012 -5.902 2.542 1.00 78.25 272 SER A C 1
ATOM 2159 O O . SER A 1 272 ? -10.660 -6.505 1.694 1.00 78.25 272 SER A O 1
ATOM 2161 N N . LEU A 1 273 ? -9.425 -6.548 3.558 1.00 79.12 273 LEU A N 1
ATOM 2162 C CA . LEU A 1 273 ? -9.422 -8.015 3.738 1.00 79.12 273 LEU A CA 1
ATOM 2163 C C . LEU A 1 273 ? -10.698 -8.574 4.402 1.00 79.12 273 LEU A C 1
ATOM 2165 O O . LEU A 1 273 ? -10.795 -9.779 4.633 1.00 79.12 273 LEU A O 1
ATOM 2169 N N . GLY A 1 274 ? -11.657 -7.716 4.750 1.00 84.75 274 GLY A N 1
ATOM 2170 C CA . GLY A 1 274 ? -12.903 -8.082 5.413 1.00 84.75 274 GLY A CA 1
ATOM 2171 C C . GLY A 1 274 ? -12.708 -8.691 6.807 1.00 84.75 274 GLY A C 1
ATOM 2172 O O . GLY A 1 274 ? -11.854 -8.270 7.603 1.00 84.75 274 GLY A O 1
ATOM 2173 N N . LEU A 1 275 ? -13.550 -9.680 7.123 1.00 89.25 275 LEU A N 1
ATOM 2174 C CA . LEU A 1 275 ? -13.552 -10.390 8.403 1.00 89.25 275 LEU A CA 1
ATOM 2175 C C . LEU A 1 275 ? -12.786 -11.711 8.337 1.00 89.25 275 LEU A C 1
ATOM 2177 O O . LEU A 1 275 ? -12.935 -12.485 7.392 1.00 89.25 275 LEU A O 1
ATOM 2181 N N . SER A 1 276 ? -12.041 -12.002 9.405 1.00 90.19 276 SER A N 1
ATOM 2182 C CA . SER A 1 276 ? -11.490 -13.335 9.648 1.00 90.19 276 SER A CA 1
ATOM 2183 C C . SER A 1 276 ? -12.596 -14.324 10.019 1.00 90.19 276 SER A C 1
ATOM 2185 O O . SER A 1 276 ? -13.647 -13.929 10.526 1.00 90.19 276 SER A O 1
ATOM 2187 N N . ASP A 1 277 ? -12.347 -15.619 9.840 1.00 90.75 277 ASP A N 1
ATOM 2188 C CA . ASP A 1 277 ? -13.347 -16.657 10.133 1.00 90.75 277 ASP A CA 1
ATOM 2189 C C . ASP A 1 277 ? -13.742 -16.691 11.615 1.00 90.75 277 ASP A C 1
ATOM 2191 O O . ASP A 1 277 ? -14.904 -16.907 11.950 1.00 90.75 277 ASP A O 1
ATOM 2195 N N . VAL A 1 278 ? -12.805 -16.343 12.504 1.00 91.56 278 VAL A N 1
ATOM 2196 C CA . VAL A 1 278 ? -13.073 -16.152 13.938 1.00 91.56 278 VAL A CA 1
ATOM 2197 C C . VAL A 1 278 ? -14.109 -15.047 14.173 1.00 91.56 278 VAL A C 1
ATOM 2199 O O . VAL A 1 278 ? -14.987 -15.203 15.017 1.00 91.56 278 VAL A O 1
ATOM 2202 N N . LEU A 1 279 ? -14.022 -13.934 13.436 1.00 92.00 279 LEU A N 1
ATOM 2203 C CA . LEU A 1 279 ? -14.979 -12.832 13.558 1.00 92.00 279 LEU A CA 1
ATOM 2204 C C . LEU A 1 279 ? -16.323 -13.176 12.915 1.00 92.00 279 LEU A C 1
ATOM 2206 O O . LEU A 1 279 ? -17.351 -12.844 13.493 1.00 92.00 279 LEU A O 1
ATOM 2210 N N . LYS A 1 280 ? -16.328 -13.885 11.780 1.00 92.06 280 LYS A N 1
ATOM 2211 C CA . LYS A 1 280 ? -17.568 -14.367 11.149 1.00 92.06 280 LYS A CA 1
ATOM 2212 C C . LYS A 1 280 ? -18.344 -15.307 12.073 1.00 92.06 280 LYS A C 1
ATOM 2214 O O . LYS A 1 280 ? -19.553 -15.169 12.195 1.00 92.06 280 LYS A O 1
ATOM 2219 N N . GLY A 1 281 ? -17.650 -16.223 12.753 1.00 92.06 281 GLY A N 1
ATOM 2220 C CA . GLY A 1 281 ? -18.276 -17.131 13.718 1.00 92.06 281 GLY A CA 1
ATOM 2221 C C . GLY A 1 281 ? -18.783 -16.424 14.978 1.00 92.06 281 GLY A C 1
ATOM 2222 O O . GLY A 1 281 ? -19.799 -16.821 15.536 1.00 92.06 281 GLY A O 1
ATOM 2223 N N . ALA A 1 282 ? -18.097 -15.368 15.424 1.00 92.00 282 ALA A N 1
ATOM 2224 C CA . ALA A 1 282 ? -18.495 -14.604 16.606 1.00 92.00 282 ALA A CA 1
ATOM 2225 C C . ALA A 1 282 ? -19.634 -13.602 16.353 1.00 92.00 282 ALA A C 1
ATOM 2227 O O . ALA A 1 282 ? -20.371 -13.287 17.284 1.00 92.00 282 ALA A O 1
ATOM 2228 N N . PHE A 1 283 ? -19.763 -13.097 15.125 1.00 93.56 283 PHE A N 1
ATOM 2229 C CA . PHE A 1 283 ? -20.733 -12.070 14.742 1.00 93.56 283 PHE A CA 1
ATOM 2230 C C . PHE A 1 283 ? -21.465 -12.477 13.447 1.00 93.56 283 PHE A C 1
ATOM 2232 O O . PHE A 1 283 ? -21.214 -11.898 12.384 1.00 93.56 283 PHE A O 1
ATOM 2239 N N . PRO A 1 284 ? -22.359 -13.481 13.498 1.00 89.50 284 PRO A N 1
ATOM 2240 C CA . PRO A 1 284 ? -23.027 -14.015 12.308 1.00 89.50 284 PRO A CA 1
ATOM 2241 C C . PRO A 1 284 ? -24.021 -13.030 11.669 1.00 89.50 284 PRO A C 1
ATOM 2243 O O . PRO A 1 284 ? -24.218 -13.068 10.460 1.00 89.50 284 PRO A O 1
ATOM 2246 N N . GLU A 1 285 ? -24.593 -12.106 12.447 1.00 89.19 285 GLU A N 1
ATOM 2247 C CA . GLU A 1 285 ? -25.548 -11.081 11.982 1.00 89.19 285 GLU A CA 1
ATOM 2248 C C . GLU A 1 285 ? -24.871 -9.854 11.337 1.00 89.19 285 GLU A C 1
ATOM 2250 O O . GLU A 1 285 ? -25.462 -8.781 11.211 1.00 89.19 285 GLU A O 1
ATOM 2255 N N . THR A 1 286 ? -23.600 -9.972 10.949 1.00 88.38 286 THR A N 1
ATOM 2256 C CA . THR A 1 286 ? -22.854 -8.844 10.389 1.00 88.38 286 THR A CA 1
ATOM 2257 C C . THR A 1 286 ? -23.406 -8.438 9.024 1.00 88.38 286 THR A C 1
ATOM 2259 O O . THR A 1 286 ? -23.372 -9.217 8.072 1.00 88.38 286 THR A O 1
ATOM 2262 N N . MET A 1 287 ? -23.806 -7.171 8.897 1.00 88.06 287 MET A N 1
ATOM 2263 C CA . MET A 1 287 ? -24.177 -6.558 7.620 1.00 88.06 287 MET A CA 1
ATOM 2264 C C . MET A 1 287 ? -23.066 -5.599 7.164 1.00 88.06 287 MET A C 1
ATOM 2266 O O . MET A 1 287 ? -22.828 -4.593 7.840 1.00 88.06 287 MET A O 1
ATOM 2270 N N . PRO A 1 288 ? -22.362 -5.881 6.051 1.00 89.62 288 PRO A N 1
ATOM 2271 C CA . PRO A 1 288 ? -21.313 -5.002 5.548 1.00 89.62 288 PRO A CA 1
ATOM 2272 C C . PRO A 1 288 ? -21.899 -3.669 5.071 1.00 89.62 288 PRO A C 1
ATOM 2274 O O . PRO A 1 288 ? -22.913 -3.623 4.376 1.00 89.62 288 PRO A O 1
ATOM 2277 N N . ILE A 1 289 ? -21.240 -2.572 5.436 1.00 89.94 289 ILE A N 1
ATOM 2278 C CA . ILE A 1 289 ? -21.641 -1.215 5.051 1.00 89.94 289 ILE A CA 1
ATOM 2279 C C . ILE A 1 289 ? -21.251 -0.932 3.595 1.00 89.94 289 ILE A C 1
ATOM 2281 O O . ILE A 1 289 ? -20.166 -1.299 3.143 1.00 89.94 289 ILE A O 1
ATOM 2285 N N . VAL A 1 290 ? -22.112 -0.243 2.848 1.00 87.25 290 VAL A N 1
ATOM 2286 C CA . VAL A 1 290 ? -21.805 0.185 1.476 1.00 87.25 290 VAL A CA 1
ATOM 2287 C C . VAL A 1 290 ? -20.641 1.183 1.485 1.00 87.25 290 VAL A C 1
ATOM 2289 O O . VAL A 1 290 ? -20.637 2.135 2.261 1.00 87.25 290 VAL A O 1
ATOM 2292 N N . LYS A 1 291 ? -19.642 0.966 0.622 1.00 84.31 291 LYS A N 1
ATOM 2293 C CA . LYS A 1 291 ? -18.505 1.882 0.478 1.00 84.31 291 LYS A CA 1
ATOM 2294 C C . LYS A 1 291 ? -18.904 3.148 -0.264 1.00 84.31 291 LYS A C 1
ATOM 2296 O O . LYS A 1 291 ? -19.568 3.078 -1.296 1.00 84.31 291 LYS A O 1
ATOM 2301 N N . GLU A 1 292 ? -18.393 4.278 0.201 1.00 80.12 292 GLU A N 1
ATOM 2302 C CA . GLU A 1 292 ? -18.387 5.507 -0.587 1.00 80.12 292 GLU A CA 1
ATOM 2303 C C . GLU A 1 292 ? -17.396 5.376 -1.756 1.00 80.12 292 GLU A C 1
ATOM 2305 O O . GLU A 1 292 ? -16.318 4.784 -1.621 1.00 80.12 292 GLU A O 1
ATOM 2310 N N . GLY A 1 293 ? -17.781 5.891 -2.925 1.00 68.25 293 GLY A N 1
ATOM 2311 C CA . GLY A 1 293 ? -16.912 5.936 -4.100 1.00 68.25 293 GLY A CA 1
ATOM 2312 C C . GLY A 1 293 ? -15.805 6.978 -3.937 1.00 68.25 293 GLY A C 1
ATOM 2313 O O . GLY A 1 293 ? -15.990 7.991 -3.267 1.00 68.25 293 GLY A O 1
ATOM 2314 N N . ALA A 1 294 ? -14.650 6.741 -4.560 1.00 67.62 294 ALA A N 1
ATOM 2315 C CA . ALA A 1 294 ? -13.593 7.747 -4.624 1.00 67.62 294 ALA A CA 1
ATOM 2316 C C . ALA A 1 294 ? -14.015 8.906 -5.544 1.00 67.62 294 ALA A C 1
ATOM 2318 O O . ALA A 1 294 ? -14.596 8.680 -6.609 1.00 67.62 294 ALA A O 1
ATOM 2319 N N . ASN A 1 295 ? -13.703 10.140 -5.145 1.00 65.69 295 ASN A N 1
ATOM 2320 C CA . ASN A 1 295 ? -13.924 11.315 -5.981 1.00 65.69 295 ASN A CA 1
ATOM 2321 C C . ASN A 1 295 ? -12.823 11.409 -7.039 1.00 65.69 295 ASN A C 1
ATOM 2323 O O . ASN A 1 295 ? -11.646 11.554 -6.717 1.00 65.69 295 ASN A O 1
ATOM 2327 N N . TYR A 1 296 ? -13.215 11.361 -8.309 1.00 64.50 296 TYR A N 1
ATOM 2328 C CA . TYR A 1 296 ? -12.290 11.568 -9.415 1.00 64.50 296 TYR A CA 1
ATOM 2329 C C . TYR A 1 296 ? -11.993 13.059 -9.566 1.00 64.50 296 TYR A C 1
ATOM 2331 O O . TYR A 1 296 ? -12.857 13.838 -9.972 1.00 64.50 296 TYR A O 1
ATOM 2339 N N . ILE A 1 297 ? -10.761 13.455 -9.250 1.00 68.38 297 ILE A N 1
ATOM 2340 C CA . ILE A 1 297 ? -10.258 14.796 -9.555 1.00 68.38 297 ILE A CA 1
ATOM 2341 C C . ILE A 1 297 ? -9.739 14.795 -10.996 1.00 68.38 297 ILE A C 1
ATOM 2343 O O . ILE A 1 297 ? -9.042 13.870 -11.409 1.00 68.38 297 ILE A O 1
ATOM 2347 N N . LYS A 1 298 ? -10.107 15.822 -11.772 1.00 65.44 298 LYS A N 1
ATOM 2348 C CA . LYS A 1 298 ? -9.755 15.935 -13.196 1.00 65.44 298 LYS A CA 1
ATOM 2349 C C . LYS A 1 298 ? -8.269 16.248 -13.418 1.00 65.44 298 LYS A C 1
ATOM 2351 O O . LYS A 1 298 ? -7.692 15.739 -14.371 1.00 65.44 298 LYS A O 1
ATOM 2356 N N . ASP A 1 299 ? -7.670 17.014 -12.506 1.00 78.31 299 ASP A N 1
ATOM 2357 C CA . ASP A 1 299 ? -6.275 17.453 -12.566 1.00 78.31 299 ASP A CA 1
ATOM 2358 C C . ASP A 1 299 ? -5.525 16.976 -11.311 1.00 78.31 299 ASP A C 1
ATOM 2360 O O . ASP A 1 299 ? -5.727 17.499 -10.214 1.00 78.31 299 ASP A O 1
ATOM 2364 N N . ILE A 1 300 ? -4.690 15.944 -11.461 1.00 80.56 300 ILE A N 1
ATOM 2365 C CA . ILE A 1 300 ? -3.889 15.365 -10.370 1.00 80.56 300 ILE A CA 1
ATOM 2366 C C . ILE A 1 300 ? -2.540 16.098 -10.289 1.00 80.56 300 ILE A C 1
ATOM 2368 O O . ILE A 1 300 ? -1.831 16.140 -11.298 1.00 80.56 300 ILE A O 1
ATOM 2372 N N . PRO A 1 301 ? -2.135 16.639 -9.126 1.00 82.81 301 PRO A N 1
ATOM 2373 C CA . PRO A 1 301 ? -0.859 17.348 -9.014 1.00 82.81 301 PRO A CA 1
ATOM 2374 C C . PRO A 1 301 ? 0.372 16.468 -9.216 1.00 82.81 301 PRO A C 1
ATOM 2376 O O . PRO A 1 301 ? 0.392 15.280 -8.881 1.00 82.81 301 PRO A O 1
ATOM 2379 N N . GLN A 1 302 ? 1.424 17.081 -9.757 1.00 85.56 302 GLN A N 1
ATOM 2380 C CA . GLN A 1 302 ? 2.657 16.396 -10.141 1.00 85.56 302 GLN A CA 1
ATOM 2381 C C . GLN A 1 302 ? 3.385 15.809 -8.925 1.00 85.56 302 GLN A C 1
ATOM 2383 O O . GLN A 1 302 ? 3.959 14.725 -9.002 1.00 85.56 302 GLN A O 1
ATOM 2388 N N . GLU A 1 303 ? 3.331 16.500 -7.794 1.00 84.56 303 GLU A N 1
ATOM 2389 C CA . GLU A 1 303 ? 3.936 16.103 -6.529 1.00 84.56 303 GLU A CA 1
ATOM 2390 C C . GLU A 1 303 ? 3.257 14.849 -5.966 1.00 84.56 303 GLU A C 1
ATOM 2392 O O . GLU A 1 303 ? 3.938 13.912 -5.546 1.00 84.56 303 GLU A O 1
ATOM 2397 N N . TRP A 1 304 ? 1.923 14.774 -6.054 1.00 86.81 304 TRP A N 1
ATOM 2398 C CA . TRP A 1 304 ? 1.172 13.565 -5.706 1.00 86.81 304 TRP A CA 1
ATOM 2399 C C . TRP A 1 304 ? 1.554 12.396 -6.613 1.00 86.81 304 TRP A C 1
ATOM 2401 O O . TRP A 1 304 ? 1.832 11.303 -6.123 1.00 86.81 304 TRP A O 1
ATOM 2411 N N . MET A 1 305 ? 1.652 12.633 -7.925 1.00 86.00 305 MET A N 1
ATOM 2412 C CA . MET A 1 305 ? 2.065 11.605 -8.889 1.00 86.00 305 MET A CA 1
ATOM 2413 C C . MET A 1 305 ? 3.479 11.089 -8.605 1.00 86.00 305 MET A C 1
ATOM 2415 O O . MET A 1 305 ? 3.723 9.884 -8.705 1.00 86.00 305 MET A O 1
ATOM 2419 N N . ALA A 1 306 ? 4.401 11.980 -8.228 1.00 85.88 306 ALA A N 1
ATOM 2420 C CA . ALA A 1 306 ? 5.757 11.613 -7.839 1.00 85.88 306 ALA A CA 1
ATOM 2421 C C . ALA A 1 306 ? 5.746 10.696 -6.609 1.00 85.88 306 ALA A C 1
ATOM 2423 O O . ALA A 1 306 ? 6.332 9.618 -6.657 1.00 85.88 306 ALA A O 1
ATOM 2424 N N . GLY A 1 307 ? 5.005 11.068 -5.560 1.00 86.25 307 GLY A N 1
ATOM 2425 C CA . GLY A 1 307 ? 4.857 10.242 -4.361 1.00 86.25 307 GLY A CA 1
ATOM 2426 C C . GLY A 1 307 ? 4.252 8.874 -4.656 1.00 86.25 307 GLY A C 1
ATOM 2427 O O . GLY A 1 307 ? 4.809 7.846 -4.274 1.00 86.25 307 GLY A O 1
ATOM 2428 N N . PHE A 1 308 ? 3.143 8.852 -5.396 1.00 87.62 308 PHE A N 1
ATOM 2429 C CA . PHE A 1 308 ? 2.444 7.623 -5.770 1.00 87.62 308 PHE A CA 1
ATOM 2430 C C . PHE A 1 308 ? 3.341 6.668 -6.565 1.00 87.62 308 PHE A C 1
ATOM 2432 O O . PHE A 1 308 ? 3.359 5.461 -6.317 1.00 87.62 308 PHE A O 1
ATOM 2439 N N . SER A 1 309 ? 4.138 7.218 -7.482 1.00 83.38 309 SER A N 1
ATOM 2440 C CA . SER A 1 309 ? 5.087 6.445 -8.284 1.00 83.38 309 SER A CA 1
ATOM 2441 C C . SER A 1 309 ? 6.249 5.908 -7.451 1.00 83.38 309 SER A C 1
ATOM 2443 O O . SER A 1 309 ? 6.670 4.786 -7.688 1.00 83.38 309 SER A O 1
ATOM 2445 N N . THR A 1 310 ? 6.751 6.670 -6.470 1.00 81.56 310 THR A N 1
ATOM 2446 C CA . THR A 1 310 ? 7.792 6.196 -5.541 1.00 81.56 310 THR A CA 1
ATOM 2447 C C . THR A 1 310 ? 7.314 5.024 -4.696 1.00 81.56 310 THR A C 1
ATOM 2449 O O . THR A 1 310 ? 8.103 4.139 -4.396 1.00 81.56 310 THR A O 1
ATOM 2452 N N . GLY A 1 311 ? 6.040 5.019 -4.306 1.00 68.38 311 GLY A N 1
ATOM 2453 C CA . GLY A 1 311 ? 5.477 3.921 -3.536 1.00 68.38 311 GLY A CA 1
ATOM 2454 C C . GLY A 1 311 ? 5.311 2.644 -4.355 1.00 68.38 311 GLY A C 1
ATOM 2455 O O . GLY A 1 311 ? 5.751 1.587 -3.932 1.00 68.38 311 GLY A O 1
ATOM 2456 N N . GLY A 1 312 ? 4.695 2.748 -5.535 1.00 60.53 312 GLY A N 1
ATOM 2457 C CA . GLY A 1 312 ? 4.285 1.583 -6.324 1.00 60.53 312 GLY A CA 1
ATOM 2458 C C . GLY A 1 312 ? 5.285 1.070 -7.371 1.00 60.53 312 GLY A C 1
ATOM 2459 O O . GLY A 1 312 ? 4.842 0.322 -8.260 1.00 60.53 312 GLY A O 1
ATOM 2460 N N . ALA A 1 313 ? 6.545 1.519 -7.332 1.00 50.62 313 ALA A N 1
ATOM 2461 C CA . ALA A 1 313 ? 7.650 1.115 -8.214 1.00 50.62 313 ALA A CA 1
ATOM 2462 C C . ALA A 1 313 ? 8.617 0.173 -7.487 1.00 50.62 313 ALA A C 1
ATOM 2464 O O . ALA A 1 313 ? 9.003 -0.839 -8.116 1.00 50.62 313 ALA A O 1
#

Nearest PDB structures (foldseek):
  3r7p-assembly1_A  TM=9.532E-01  e=1.468E-13  Leptographium truncatum
  6bce-assembly1_A  TM=9.587E-01  e=2.101E-13  Leptographium truncatum
  6bch-assembly4_L  TM=9.553E-01  e=2.449E-13  Leptographium truncatum
  5esp-assembly1_A  TM=9.551E-01  e=2.713E-13  Podospora anserina S mat+
  5esp-assembly2_B  TM=9.537E-01  e=7.175E-13  Podospora anserina S mat+

Radius of gyration: 29.89 Å; Cα contacts (8 Å, |Δi|>4): 333; chains: 1; bounding box: 62×63×87 Å

Organism: Fusarium pseudograminearum (NCBI:txid101028)

InterPro domains:
  IPR001133 NADH-ubiquinone oxidoreductase chain 4L/K [MF_01456] (1-106)
  IPR004860 Homing endonuclease, LAGLIDADG domain [PF00961] (138-246)
  IPR027434 Homing endonuclease [G3DSA:3.10.28.10] (116-291)
  IPR027434 Homing endonuclease [SSF55608] (130-288)
  IPR039428 NADH-ubiquinone oxidoreductase chain 4L/Mnh complex subunit C1-like [PF00420] (4-80)
  IPR051289 LAGLIDADG Homing Endonuclease [PTHR36181] (124-311)

=== Feature glossary ===
Annotated list of the representations used here:

Nearest PDB structures. The Foldseek neighbor list gives the closest experimentally determined structures in the PDB, ranked by structural alignment. TM-score near 1 means near-identical fold; near 0.3 means only rough topology match. This is how one finds what a novel AlphaFold prediction most resembles in the solved-structure universe.

Foldseek 3Di. Foldseek's 3Di representation compresses backbone geometry into a per-residue letter drawn from a learned twenty-state alphabet. It captures the tertiary interaction pattern around each residue — which residues are packed against it in space, regardless of where they are in sequence.

Radius of gyration, Cα contacts, bounding box. Radius of gyration (Rg) is the root-mean-square distance of Cα atoms from their centroid — a single number for overall size and compactness. A globular domain of N residues has Rg ≈ 2.2·N^0.38 Å; an extended or disordered chain has a much larger Rg. The Cα contact count is the number of residue pairs whose Cα atoms are within 8 Å and are more than four positions apart in sequence — a standard proxy for tertiary packing density. The bounding box is the smallest axis-aligned box enclosing all Cα atoms.

InterPro / GO / CATH / organism. The annotation block draws on four external resources. InterPro: which protein families and domains the sequence belongs to. GO: standardized terms for what the protein does, what process it participates in, and where in the cell it acts. CATH: which structural fold it has in the CATH hierarchy. Organism: the species of origin.

mmCIF coordinates. The mmCIF block holds the 3D Cartesian coordinates of each backbone atom (N, Cα, C, O) in ångströms. mmCIF is the PDB's canonical archive format — a tagged-loop text representation of the atomic model.

pLDDT. pLDDT is the predicted lDDT-Cα score: AlphaFold's confidence that the local environment of each residue (all inter-atomic distances within 15 Å) is correctly placed. It is a per-residue number between 0 and 100, with higher meaning more reliable.

Backbone torsions (φ/ψ). φ (phi) and ψ (psi) are the two rotatable backbone dihedrals per residue: φ is the C(i-1)–N–Cα–C torsion, ψ is the N–Cα–C–N(i+1) torsion, both in degrees on (−180°, 180°]. α-helical residues cluster near (−60°, −45°); β-strand residues near (−120°, +130°). A Ramachandran plot is simply a scatter of (φ, ψ) for every residue.

B-factor. For experimental (PDB) structures, the B-factor (temperature factor) quantifies the positional spread of each atom in the crystal — a combination of thermal vibration and static disorder — in units of Å². High B-factors mark flexible loops or poorly resolved regions; low B-factors mark the rigid, well-ordered core.

Secondary structure (3-state, P-SEA). SS3 is a coarse helix/strand/coil call (letters a/b/c) made by the P-SEA algorithm from inter-Cα distances and dihedrals. It is less detailed than DSSP but needs only Cα positions.

Predicted aligned error. Predicted aligned error is AlphaFold's pairwise confidence. Unlike pLDDT (per-residue), PAE is per-residue-pair and captures whether two parts of the structure are correctly placed relative to each other. Units are ångströms of expected positional error.

Solvent-accessible surface area. Solvent-accessible surface area (SASA) is the area in Å² traced out by the centre of a 1.4 Å probe sphere (a water molecule) rolled over the protein's van der Waals surface (Shrake–Rupley / Lee–Richards construction). Buried residues have near-zero SASA; fully exposed residues can exceed 200 Å². The total SASA scales roughly with the number of surface residues.

Secondary structure (8-state, DSSP). The SS8 string is DSSP's per-residue secondary-structure call. α-helix (H) means an i→i+4 H-bond ladder; β-strand (E) means the residue participates in a β-sheet; 3₁₀ (G) and π (I) are tighter and wider helices; T/S are turns/bends; '-' is loop.

Rendered structure images. Structure images are PyMOL renders from six orthogonal camera directions. Cartoon representation draws helices as coils and strands as arrows; sticks shows the backbone as bonds; surface shows the solvent-excluded envelope. Rainbow coloring maps sequence position to hue (blue→red, N→C); chain coloring assigns a distinct color per polypeptide.

Sequence. The amino-acid sequence is the protein's primary structure: the linear order of residues from the N-terminus to the C-terminus, written in one-letter code. Everything else here — the 3D coordinates, the secondary structure, the domain annotations — is ultimately a consequence of this string.

Contact-map, Ramachandran, and PAE plots. Three diagnostic plots accompany the record. The Cα contact map visualizes the tertiary structure as a 2D adjacency matrix (8 Å cutoff, sequence-local contacts suppressed). The Ramachandran plot shows the 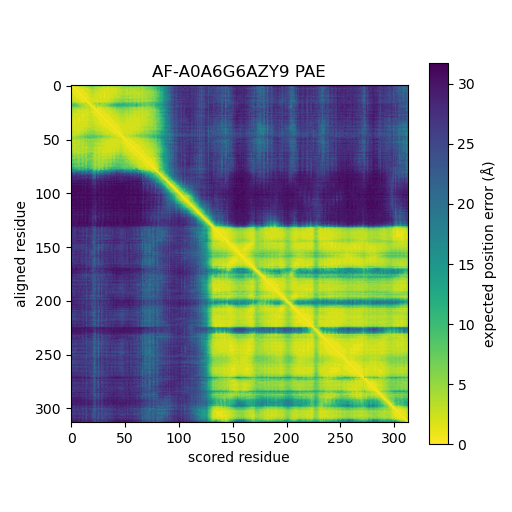distribution of backbone (φ, ψ) torsions, with points in the α and β basins reflecting secondary structure content. The PAE plot shows AlphaFold's inter-residue confidence as a color matrix.